Protein AF-A0A2E9C937-F1 (afdb_monomer_lite)

Foldseek 3Di:
DDDDDPPDPPPPQQQFQWDDDPDPDPVPDPPDDDPQCQPQPLLRRPSVQVSFQDWDWDAFPVGDIFIFGGGDSNDSPQQQDQRQLLLDGVLCQQQPQAFSCSSPPPDPADHGADQDPVRIGGTARSRHQQNRPLLHGQSRLSLVQLVVVQQDPVRRGGDRDARHSNDNPQSQDQQAQLFAPPVPPPDADSVRGCGPSNQLCPLPDPRDDCSVFFGQFFAPDLAADPDDDPQAAHLPPVRDSRNRRNVSYGPDSCPPPDDHRGGHGADSNHFARAAWEDPVPDIDGDPPDTGLPRGPNRCVVVVHDSNYNCRLLDPPVPPADPPVPPPDRDSDQDDDPVSVPD

pLDDT: mean 84.02, std 16.56, range [31.38, 97.94]

Sequence (342 aa):
MTVLVVLGLFFVSQLPAISNVGTTNPNLTEGARPPATDSDGDKIPDVHENLFSEWINFSSPDNRAVVMKGLDRDNASDAYIDIDIDGLNATEEYCWPYPAECVDPGFTRGLTGVINESGERWYLDPRVADTDGDGLPDGFEAHMCEKLGGFDLEEKRFVCEYFDPLNASDADLDPDDDGFDVNRDGFLTVNELLTSPEEYQFGSPTNWTNELDGLRCYAPNPESSILNEWPFITENANFTVFQNILEACARNGTENIIDEYIWLGTNPVEEDSDRFNYDGVKHRRLFPSSGDGITDGWEIHFGLDPLNRSNALIDLDNDGWDANRDGIISVDAARSEEALAV

Radius of gyration: 23.8 Å; chains: 1; bounding box: 66×55×69 Å

Structure (mmCIF, N/CA/C/O backbone):
data_AF-A0A2E9C937-F1
#
_entry.id   AF-A0A2E9C937-F1
#
loop_
_atom_site.group_PDB
_atom_site.id
_atom_site.type_symbol
_atom_site.label_atom_id
_atom_site.label_alt_id
_atom_site.label_comp_id
_atom_site.label_asym_id
_atom_site.label_entity_id
_atom_site.label_seq_id
_atom_site.pdbx_PDB_ins_code
_atom_site.Cartn_x
_atom_site.Cartn_y
_atom_site.Cartn_z
_atom_site.occupancy
_atom_site.B_iso_or_equiv
_atom_site.auth_seq_id
_atom_site.auth_comp_id
_atom_site.auth_asym_id
_atom_site.auth_atom_id
_atom_site.pdbx_PDB_model_num
ATOM 1 N N . MET A 1 1 ? -28.235 -34.100 -25.510 1.00 36.84 1 MET A N 1
ATOM 2 C CA . MET A 1 1 ? -28.103 -33.751 -24.082 1.00 36.84 1 MET A CA 1
ATOM 3 C C . MET A 1 1 ? -26.857 -32.904 -23.949 1.00 36.84 1 MET A C 1
ATOM 5 O O . MET A 1 1 ? -25.765 -33.442 -23.876 1.00 36.84 1 MET A O 1
ATOM 9 N N . THR A 1 2 ? -27.021 -31.594 -24.046 1.00 31.38 2 THR A N 1
ATOM 10 C CA . THR A 1 2 ? -25.965 -30.602 -23.836 1.00 31.38 2 THR A CA 1
ATOM 11 C C . THR A 1 2 ? -26.256 -29.970 -22.486 1.00 31.38 2 THR A C 1
ATOM 13 O O . THR A 1 2 ? -27.264 -29.283 -22.334 1.00 31.38 2 THR A O 1
ATOM 16 N N . VAL A 1 3 ? -25.445 -30.308 -21.488 1.00 34.00 3 VAL A N 1
ATOM 17 C CA . VAL A 1 3 ? -25.511 -29.697 -20.160 1.00 34.00 3 VAL A CA 1
ATOM 18 C C . VAL A 1 3 ? -24.697 -28.411 -20.243 1.00 34.00 3 VAL A C 1
ATOM 20 O O . VAL A 1 3 ? -23.483 -28.461 -20.403 1.00 34.00 3 VAL A O 1
ATOM 23 N N . LEU A 1 4 ? -25.389 -27.273 -20.213 1.00 33.47 4 LEU A N 1
ATOM 24 C CA . LEU A 1 4 ? -24.800 -25.966 -19.940 1.00 33.47 4 LEU A CA 1
ATOM 25 C C . LEU A 1 4 ? -24.446 -25.935 -18.452 1.00 33.47 4 LEU A C 1
ATOM 27 O O . LEU A 1 4 ? -25.339 -25.988 -17.608 1.00 33.47 4 LEU A O 1
ATOM 31 N N . VAL A 1 5 ? -23.154 -25.896 -18.142 1.00 36.69 5 VAL A N 1
ATOM 32 C CA . VAL A 1 5 ? -22.664 -25.571 -16.802 1.00 36.69 5 VAL A CA 1
ATOM 33 C C . VAL A 1 5 ? -22.584 -24.052 -16.740 1.00 36.69 5 VAL A C 1
ATOM 35 O O . VAL A 1 5 ? -21.698 -23.447 -17.332 1.00 36.69 5 VAL A O 1
ATOM 38 N N . VAL A 1 6 ? -23.563 -23.442 -16.078 1.00 39.78 6 VAL A N 1
ATOM 39 C CA . VAL A 1 6 ? -23.487 -22.048 -15.641 1.00 39.78 6 VAL A CA 1
ATOM 40 C C . VAL A 1 6 ? -22.691 -22.069 -14.339 1.00 39.78 6 VAL A C 1
ATOM 42 O O . VAL A 1 6 ? -23.239 -22.383 -13.286 1.00 39.78 6 VAL A O 1
ATOM 45 N N . LEU A 1 7 ? -21.385 -21.827 -14.426 1.00 38.69 7 LEU A N 1
ATOM 46 C CA . LEU A 1 7 ? -20.582 -21.432 -13.272 1.00 38.69 7 LEU A CA 1
ATOM 47 C C . LEU A 1 7 ? -20.786 -19.926 -13.120 1.00 38.69 7 LEU A C 1
ATOM 49 O O . LEU A 1 7 ? -20.233 -19.141 -13.882 1.00 38.69 7 LEU A O 1
ATOM 53 N N . GLY A 1 8 ? -21.677 -19.545 -12.207 1.00 35.12 8 GLY A N 1
ATOM 54 C CA . GLY A 1 8 ? -21.762 -18.166 -11.752 1.00 35.12 8 GLY A CA 1
ATOM 55 C C . GLY A 1 8 ? -20.515 -17.859 -10.936 1.00 35.12 8 GLY A C 1
ATOM 56 O O . GLY A 1 8 ? -20.273 -18.534 -9.936 1.00 35.12 8 GLY A O 1
ATOM 57 N N . LEU A 1 9 ? -19.735 -16.872 -11.377 1.00 38.25 9 LEU A N 1
ATOM 58 C CA . LEU A 1 9 ? -18.817 -16.168 -10.494 1.00 38.25 9 LEU A CA 1
ATOM 59 C C . LEU A 1 9 ? -19.666 -15.534 -9.389 1.00 38.25 9 LEU A C 1
ATOM 61 O O . LEU A 1 9 ? -20.483 -14.651 -9.649 1.00 38.25 9 LEU A O 1
ATOM 65 N N . PHE A 1 10 ? -19.519 -16.043 -8.171 1.00 32.00 10 PHE A N 1
ATOM 66 C CA . PHE A 1 10 ? -19.895 -15.303 -6.980 1.00 32.00 10 PHE A CA 1
ATOM 67 C C . PHE A 1 10 ? -18.786 -14.278 -6.752 1.00 32.00 10 PHE A C 1
ATOM 69 O O . PHE A 1 10 ? -17.781 -14.600 -6.131 1.00 32.00 10 PHE A O 1
ATOM 76 N N . PHE A 1 11 ? -18.963 -13.065 -7.273 1.00 37.09 11 PHE A N 1
ATOM 77 C CA . PHE A 1 11 ? -18.353 -11.903 -6.640 1.00 37.09 11 PHE A CA 1
ATOM 78 C C . PHE A 1 11 ? -19.089 -11.740 -5.315 1.00 37.09 11 PHE A C 1
ATOM 80 O O . PHE A 1 11 ? -20.270 -11.375 -5.288 1.00 37.09 11 PHE A O 1
ATOM 87 N N . VAL A 1 12 ? -18.442 -12.124 -4.219 1.00 36.56 12 VAL A N 1
ATOM 88 C CA . VAL A 1 12 ? -18.855 -11.624 -2.915 1.00 36.56 12 VAL A CA 1
ATOM 89 C C . VAL A 1 12 ? -18.444 -10.159 -2.945 1.00 36.56 12 VAL A C 1
ATOM 91 O O . VAL A 1 12 ? -17.301 -9.839 -2.678 1.00 36.56 12 VAL A O 1
ATOM 94 N N . SER A 1 13 ? -19.359 -9.287 -3.370 1.00 35.56 13 SER A N 1
ATOM 95 C CA . SER A 1 13 ? -19.275 -7.873 -3.015 1.00 35.56 13 SER A CA 1
ATOM 96 C C . SER A 1 13 ? -19.312 -7.849 -1.490 1.00 35.56 13 SER A C 1
ATOM 98 O O . SER A 1 13 ? -20.358 -8.114 -0.885 1.00 35.56 13 SER A O 1
ATOM 100 N N . GLN A 1 14 ? -18.138 -7.690 -0.885 1.00 43.19 14 GLN A N 1
ATOM 101 C CA . GLN A 1 14 ? -17.994 -7.490 0.544 1.00 43.19 14 GLN A CA 1
ATOM 102 C C . GLN A 1 14 ? -18.359 -6.029 0.769 1.00 43.19 14 GLN A C 1
ATOM 104 O O . GLN A 1 14 ? -17.603 -5.124 0.462 1.00 43.19 14 GLN A O 1
ATOM 109 N N . LEU A 1 15 ? -19.613 -5.782 1.148 1.00 44.72 15 LEU A N 1
ATOM 110 C CA . LEU A 1 15 ? -19.996 -4.442 1.571 1.00 44.72 15 LEU A CA 1
ATOM 111 C C . LEU A 1 15 ? -19.367 -4.211 2.951 1.00 44.72 15 LEU A C 1
ATOM 113 O O . LEU A 1 15 ? -19.562 -5.070 3.820 1.00 44.72 15 LEU A O 1
ATOM 117 N N . PRO A 1 16 ? -18.682 -3.078 3.177 1.00 48.22 16 PRO A N 1
ATOM 118 C CA . PRO A 1 16 ? -18.059 -2.775 4.459 1.00 48.22 16 PRO A CA 1
ATOM 119 C C . PRO A 1 16 ? -19.093 -2.781 5.590 1.00 48.22 16 PRO A C 1
ATOM 121 O O . PRO A 1 16 ? -20.288 -2.509 5.398 1.00 48.22 16 PRO A O 1
ATOM 124 N N . ALA A 1 17 ? -18.643 -3.134 6.793 1.00 51.06 17 ALA A N 1
ATOM 125 C CA . ALA A 1 17 ? -19.536 -3.398 7.910 1.00 51.06 17 ALA A CA 1
ATOM 126 C C . ALA A 1 17 ? -20.311 -2.139 8.350 1.00 51.06 17 ALA A C 1
ATOM 128 O O . ALA A 1 17 ? -19.764 -1.051 8.537 1.00 51.06 17 ALA A O 1
ATOM 129 N N . ILE A 1 18 ? -21.626 -2.292 8.536 1.00 50.84 18 ILE A N 1
ATOM 130 C CA . ILE A 1 18 ? -22.557 -1.177 8.754 1.00 50.84 18 ILE A CA 1
ATOM 131 C C . ILE A 1 18 ? -22.808 -0.964 10.250 1.00 50.84 18 ILE A C 1
ATOM 133 O O . ILE A 1 18 ? -23.334 -1.840 10.941 1.00 50.84 18 ILE A O 1
ATOM 137 N N . SER A 1 19 ? -22.556 0.251 10.743 1.00 47.34 19 SER A N 1
ATOM 138 C CA . SER A 1 19 ? -23.029 0.685 12.064 1.00 47.34 19 SER A CA 1
ATOM 139 C C . SER A 1 19 ? -24.414 1.343 11.977 1.00 47.34 19 SER A C 1
ATOM 141 O O . SER A 1 19 ? -24.591 2.396 11.360 1.00 47.34 19 SER A O 1
ATOM 143 N N . ASN A 1 20 ? -25.419 0.745 12.626 1.00 48.19 20 ASN A N 1
ATOM 144 C CA . ASN A 1 20 ? -26.780 1.289 12.664 1.00 48.19 20 ASN A CA 1
ATOM 145 C C . ASN A 1 20 ? -26.863 2.553 13.539 1.00 48.19 20 ASN A C 1
ATOM 147 O O . ASN A 1 20 ? -26.789 2.484 14.768 1.00 48.19 20 ASN A O 1
ATOM 151 N N . VAL A 1 21 ? -27.133 3.709 12.927 1.00 50.25 21 VAL A N 1
ATOM 152 C CA . VAL A 1 21 ? -27.510 4.939 13.644 1.00 50.25 21 VAL A CA 1
ATOM 153 C C . VAL A 1 21 ? -29.014 4.965 13.941 1.00 50.25 21 VAL A C 1
ATOM 155 O O . VAL A 1 21 ? -29.848 4.726 13.074 1.00 50.25 21 VAL A O 1
ATOM 158 N N . GLY A 1 22 ? -29.386 5.297 15.183 1.00 53.56 22 GLY A N 1
ATOM 159 C CA . GLY A 1 22 ? -30.776 5.223 15.662 1.00 53.56 22 GLY A CA 1
ATOM 160 C C . GLY A 1 22 ? -31.788 6.162 14.979 1.00 53.56 22 GLY A C 1
ATOM 161 O O . GLY A 1 22 ? -32.991 5.945 15.114 1.00 53.56 22 GLY A O 1
ATOM 162 N N . THR A 1 23 ? -31.348 7.212 14.272 1.00 54.50 23 THR A N 1
ATOM 163 C CA . THR A 1 23 ? -32.212 8.093 13.459 1.00 54.50 23 THR A CA 1
ATOM 164 C C . THR A 1 23 ? -31.377 9.025 12.572 1.00 54.50 23 THR A C 1
ATOM 166 O O . THR A 1 23 ? -30.409 9.621 13.034 1.00 54.50 23 THR A O 1
ATOM 169 N N . THR A 1 24 ? -31.793 9.217 11.317 1.00 55.59 24 THR A N 1
ATOM 170 C CA . THR A 1 24 ? -31.185 10.153 10.349 1.00 55.59 24 THR A CA 1
ATOM 171 C C . THR A 1 24 ? -31.789 11.564 10.398 1.00 55.59 24 THR A C 1
ATOM 173 O O . THR A 1 24 ? -31.313 12.475 9.725 1.00 55.59 24 THR A O 1
ATOM 176 N N . ASN A 1 25 ? -32.844 11.788 11.194 1.00 56.97 25 ASN A N 1
ATOM 177 C CA . ASN A 1 25 ? -33.486 13.099 11.321 1.00 56.97 25 ASN A CA 1
ATOM 178 C C . ASN A 1 25 ? -32.828 13.923 12.447 1.00 56.97 25 ASN A C 1
ATOM 180 O O . ASN A 1 25 ? -33.022 13.573 13.616 1.00 56.97 25 ASN A O 1
ATOM 184 N N . PRO A 1 26 ? -32.139 15.042 12.142 1.00 56.78 26 PRO A N 1
ATOM 185 C CA . PRO A 1 26 ? -31.364 15.816 13.119 1.00 56.78 26 PRO A CA 1
ATOM 186 C C . PRO A 1 26 ? -32.204 16.366 14.282 1.00 56.78 26 PRO A C 1
ATOM 188 O O . PRO A 1 26 ? -31.694 16.514 15.389 1.00 56.78 26 PRO A O 1
ATOM 191 N N . ASN A 1 27 ? -33.507 16.592 14.076 1.00 65.50 27 ASN A N 1
ATOM 192 C CA . ASN A 1 27 ? -34.423 17.075 15.119 1.00 65.50 27 ASN A CA 1
ATOM 193 C C . ASN A 1 27 ? -34.922 15.974 16.074 1.00 65.50 27 ASN A C 1
ATOM 195 O O . ASN A 1 27 ? -35.600 16.285 17.051 1.00 65.50 27 ASN A O 1
ATOM 199 N N . LEU A 1 28 ? -34.646 14.700 15.772 1.00 62.00 28 LEU A N 1
ATOM 200 C CA . LEU A 1 28 ? -35.000 13.541 16.602 1.00 62.00 28 LEU A CA 1
ATOM 201 C C . LEU A 1 28 ? -33.783 12.941 17.319 1.00 62.00 28 LEU A C 1
ATOM 203 O O . LEU A 1 28 ? -33.933 11.990 18.080 1.00 62.00 28 LEU A O 1
ATOM 207 N N . THR A 1 29 ? -32.585 13.475 17.074 1.00 50.97 29 THR A N 1
ATOM 208 C CA . THR A 1 29 ? -31.367 13.049 17.766 1.00 50.97 29 THR A CA 1
ATOM 209 C C . THR A 1 29 ? -31.309 13.732 19.136 1.00 50.97 29 THR A C 1
ATOM 211 O O . THR A 1 29 ? -31.464 14.948 19.230 1.00 50.97 29 THR A O 1
ATOM 214 N N . GLU A 1 30 ? -31.076 12.982 20.216 1.00 56.78 30 GLU A N 1
ATOM 215 C CA . GLU A 1 30 ? -30.865 13.580 21.548 1.00 56.78 30 GLU A CA 1
ATOM 216 C C . GLU A 1 30 ? -29.461 14.199 21.701 1.00 56.78 30 GLU A C 1
ATOM 218 O O . GLU A 1 30 ? -29.105 14.671 22.779 1.00 56.78 30 GLU A O 1
ATOM 223 N N . GLY A 1 31 ? -28.632 14.187 20.647 1.00 50.44 31 GLY A N 1
ATOM 224 C CA . GLY A 1 31 ? -27.235 14.633 20.701 1.00 50.44 31 GLY A CA 1
ATOM 225 C C . GLY A 1 31 ? -26.373 13.853 21.705 1.00 50.44 31 GLY A C 1
ATOM 226 O O . GLY A 1 31 ? -25.223 14.220 21.948 1.00 50.44 31 GLY A O 1
ATOM 227 N N . ALA A 1 32 ? -26.918 12.794 22.310 1.00 46.31 32 ALA A N 1
ATOM 228 C CA . ALA A 1 32 ? -26.188 11.913 23.193 1.00 46.31 32 ALA A CA 1
ATOM 229 C C . ALA A 1 32 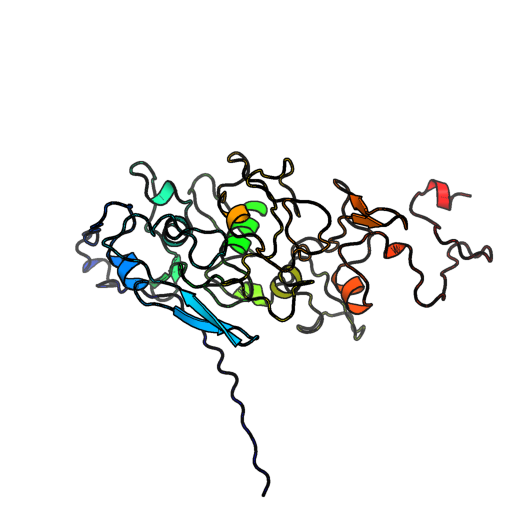? -25.181 11.140 22.347 1.00 46.31 32 ALA A C 1
ATOM 231 O O . ALA A 1 32 ? -25.550 10.478 21.373 1.00 46.31 32 ALA A O 1
ATOM 232 N N . ARG A 1 33 ? -23.903 11.225 22.730 1.00 48.47 33 ARG A N 1
ATOM 233 C CA . ARG A 1 33 ? -22.909 10.263 22.256 1.00 48.47 33 ARG A CA 1
ATOM 234 C C . ARG A 1 33 ? -23.482 8.870 22.561 1.00 48.47 33 ARG A C 1
ATOM 236 O O . ARG A 1 33 ? -24.015 8.704 23.667 1.00 48.47 33 ARG A O 1
ATOM 243 N N . PRO A 1 34 ? -23.398 7.892 21.642 1.00 49.44 34 PRO A N 1
ATOM 244 C CA . PRO A 1 34 ? -23.567 6.495 22.027 1.00 49.44 34 PRO A CA 1
ATOM 245 C C . PRO A 1 34 ? -22.748 6.265 23.303 1.00 49.44 34 PRO A C 1
ATOM 247 O O . PRO A 1 34 ? -21.690 6.896 23.432 1.00 49.44 34 PRO A O 1
ATOM 250 N N . PRO A 1 35 ? -23.203 5.452 24.272 1.00 51.00 35 PRO A N 1
ATOM 251 C CA . PRO A 1 35 ? -22.314 5.058 25.346 1.00 51.00 35 PRO A CA 1
ATOM 252 C C . PRO A 1 35 ? -21.130 4.374 24.664 1.00 51.00 35 PRO A C 1
ATOM 254 O O . PRO A 1 35 ? -21.253 3.248 24.196 1.00 51.00 35 PRO A O 1
ATOM 257 N N . ALA A 1 36 ? -20.013 5.091 24.544 1.00 61.03 36 ALA A N 1
ATOM 258 C CA . ALA A 1 36 ? -18.718 4.515 24.244 1.00 61.03 36 ALA A CA 1
ATOM 259 C C . ALA A 1 36 ? -18.298 3.835 25.543 1.00 61.03 36 ALA A C 1
ATOM 261 O O . ALA A 1 36 ? -17.527 4.365 26.340 1.00 61.03 36 ALA A O 1
ATOM 262 N N . THR A 1 37 ? -19.022 2.763 25.848 1.00 81.75 37 THR A N 1
ATOM 263 C CA . THR A 1 37 ? -18.535 1.746 26.749 1.00 81.75 37 THR A CA 1
ATOM 264 C C . THR A 1 37 ? -17.357 1.136 26.015 1.00 81.75 37 THR A C 1
ATOM 266 O O . THR A 1 37 ? -17.469 0.820 24.836 1.00 81.75 37 THR A O 1
ATOM 269 N N . ASP A 1 38 ? -16.239 1.169 26.704 1.00 87.75 38 ASP A N 1
ATOM 270 C CA . ASP A 1 38 ? -14.949 0.624 26.331 1.00 87.75 38 ASP A CA 1
ATOM 271 C C . ASP A 1 38 ? -14.604 -0.198 27.575 1.00 87.75 38 ASP A C 1
ATOM 273 O O . ASP A 1 38 ? -14.326 0.358 28.651 1.00 87.75 38 ASP A O 1
ATOM 277 N N . SER A 1 39 ? -14.949 -1.482 27.503 1.00 91.06 39 SER A N 1
ATOM 278 C CA . SER A 1 39 ? -15.038 -2.383 28.652 1.00 91.06 39 SER A CA 1
ATOM 279 C C . SER A 1 39 ? -13.660 -2.805 29.160 1.00 91.06 39 SER A C 1
ATOM 281 O O . SER A 1 39 ? -13.485 -2.964 30.376 1.00 91.06 39 SER A O 1
ATOM 283 N N . ASP A 1 40 ? -12.682 -2.927 28.269 1.00 91.25 40 ASP A N 1
ATOM 284 C CA . ASP A 1 40 ? -11.308 -3.326 28.562 1.00 91.25 40 ASP A CA 1
ATOM 285 C C . ASP A 1 40 ? -10.300 -2.159 28.575 1.00 91.25 40 ASP A C 1
ATOM 287 O O . ASP A 1 40 ? -9.225 -2.289 29.174 1.00 91.25 40 ASP A O 1
ATOM 291 N N . GLY A 1 41 ? -10.691 -0.982 28.081 1.00 91.25 41 GLY A N 1
ATOM 292 C CA . GLY A 1 41 ? -9.963 0.273 28.216 1.00 91.25 41 GLY A CA 1
ATOM 293 C C . GLY A 1 41 ? -8.904 0.511 27.142 1.00 91.25 41 GLY A C 1
ATOM 294 O O . GLY A 1 41 ? -7.960 1.265 27.416 1.00 91.25 41 GLY A O 1
ATOM 295 N N . ASP A 1 42 ? -9.011 -0.124 25.975 1.00 91.69 42 ASP A N 1
ATOM 296 C CA . ASP A 1 42 ? -8.067 0.037 24.859 1.00 91.69 42 ASP A CA 1
ATOM 297 C C . ASP A 1 42 ? -8.364 1.227 23.935 1.00 91.69 42 ASP A C 1
ATOM 299 O O . ASP A 1 42 ? -7.543 1.577 23.081 1.00 91.69 42 ASP A O 1
ATOM 303 N N . LYS A 1 43 ? -9.460 1.945 24.218 1.00 91.00 43 LYS A N 1
ATOM 304 C CA . LYS A 1 43 ? -9.963 3.129 23.508 1.00 91.00 43 LYS A CA 1
ATOM 305 C C . LYS A 1 43 ? -10.699 2.829 22.194 1.00 91.00 43 LYS A C 1
ATOM 307 O O . LYS A 1 43 ? -11.170 3.791 21.562 1.00 91.00 43 LYS A O 1
ATOM 312 N N . ILE A 1 44 ? -10.863 1.567 21.809 1.00 91.94 44 ILE A N 1
ATOM 313 C CA . ILE A 1 44 ? -11.835 1.146 20.804 1.00 91.94 44 ILE A CA 1
ATOM 314 C C . ILE A 1 44 ? -13.187 0.966 21.522 1.00 91.94 44 ILE A C 1
ATOM 316 O O . ILE A 1 44 ? -13.277 0.369 22.587 1.00 91.94 44 ILE A O 1
ATOM 320 N N . PRO A 1 45 ? -14.288 1.561 21.034 1.00 91.62 45 PRO A N 1
ATOM 321 C CA . PRO A 1 45 ? -15.583 1.363 21.674 1.00 91.62 45 PRO A CA 1
ATOM 322 C C . PRO A 1 45 ? -16.108 -0.061 21.467 1.00 91.62 45 PRO A C 1
ATOM 324 O O . PRO A 1 45 ? -16.152 -0.513 20.321 1.00 91.62 45 PRO A O 1
ATOM 327 N N . ASP A 1 46 ? -16.736 -0.644 22.497 1.00 90.31 46 ASP A N 1
ATOM 328 C CA . ASP A 1 46 ? -17.424 -1.944 22.435 1.00 90.31 46 ASP A CA 1
ATOM 329 C C . ASP A 1 46 ? -18.295 -2.072 21.174 1.00 90.31 46 ASP A C 1
ATOM 331 O O . ASP A 1 46 ? -18.437 -3.136 20.583 1.00 90.31 46 ASP A O 1
ATOM 335 N N . VAL A 1 47 ? -18.977 -0.993 20.770 1.00 90.25 47 VAL A N 1
ATOM 336 C CA . VAL A 1 47 ? -19.877 -1.006 19.604 1.00 90.25 47 VAL A CA 1
ATOM 337 C C . VAL A 1 47 ? -19.162 -1.342 18.294 1.00 90.25 47 VAL A C 1
ATOM 339 O O . VAL A 1 47 ? -19.780 -1.985 17.450 1.00 90.25 47 VAL A O 1
ATOM 342 N N . HIS A 1 48 ? -17.908 -0.919 18.134 1.00 91.81 48 HIS A N 1
ATOM 343 C CA . HIS A 1 48 ? -17.081 -1.234 16.974 1.00 91.81 48 HIS A CA 1
ATOM 344 C C . HIS A 1 48 ? -16.535 -2.659 17.084 1.00 91.81 48 HIS A C 1
ATOM 346 O O . HIS A 1 48 ? -16.690 -3.441 16.156 1.00 91.81 48 HIS A O 1
ATOM 352 N N . GLU A 1 49 ? -16.046 -3.066 18.250 1.00 94.00 49 GLU A N 1
ATOM 353 C CA . GLU A 1 49 ? -15.557 -4.436 18.446 1.00 94.00 49 GLU A CA 1
ATOM 354 C C . GLU A 1 49 ? -16.652 -5.481 18.217 1.00 94.00 49 GLU A C 1
ATOM 356 O O . GLU A 1 49 ? -16.438 -6.515 17.597 1.00 94.00 49 GLU A O 1
ATOM 361 N N . ASN A 1 50 ? -17.887 -5.184 18.628 1.00 92.75 50 ASN A N 1
ATOM 362 C CA . ASN A 1 50 ? -19.025 -6.055 18.341 1.00 92.75 50 ASN A CA 1
ATOM 363 C C . ASN A 1 50 ? -19.335 -6.183 16.856 1.00 92.75 50 ASN A C 1
ATOM 365 O O . ASN A 1 50 ? -19.823 -7.239 16.447 1.00 92.75 50 ASN A O 1
ATOM 369 N N . LEU A 1 51 ? -19.098 -5.123 16.079 1.00 92.31 51 LEU A N 1
ATOM 370 C CA . LEU A 1 51 ? -19.294 -5.133 14.633 1.00 92.31 51 LEU A CA 1
ATOM 371 C C . LEU A 1 51 ? -18.358 -6.160 13.981 1.00 92.31 51 LEU A C 1
ATOM 373 O O . LEU A 1 51 ? -18.803 -6.916 13.122 1.00 92.31 51 LEU A O 1
ATOM 377 N N . PHE A 1 52 ? -17.124 -6.258 14.482 1.00 95.31 52 PHE A N 1
ATOM 378 C CA . PHE A 1 52 ? -16.068 -7.131 13.964 1.00 95.31 52 PHE A CA 1
ATOM 379 C C . PHE A 1 52 ? -15.752 -8.334 14.872 1.00 95.31 52 PHE A C 1
ATOM 381 O O . PHE A 1 52 ? -14.686 -8.934 14.786 1.00 95.31 52 PHE A O 1
ATOM 388 N N . SER A 1 53 ? -16.694 -8.738 15.731 1.00 94.38 53 SER A N 1
ATOM 389 C CA . SER A 1 53 ? -16.482 -9.819 16.714 1.00 94.38 53 SER A CA 1
ATOM 390 C C . SER A 1 53 ? -16.542 -11.234 16.129 1.00 94.38 53 SER A C 1
ATOM 392 O O . SER A 1 53 ? -16.090 -12.209 16.742 1.00 94.38 53 SER A O 1
ATOM 394 N N . GLU A 1 54 ? -17.128 -11.385 14.941 1.00 93.88 54 GLU A N 1
ATOM 395 C CA . GLU A 1 54 ? -17.241 -12.684 14.283 1.00 93.88 54 GLU A CA 1
ATOM 396 C C . GLU A 1 54 ? -15.894 -13.141 13.710 1.00 93.88 54 GLU A C 1
ATOM 398 O O . GLU A 1 54 ? -15.042 -12.342 13.337 1.00 93.88 54 GLU A O 1
ATOM 403 N N . TRP A 1 55 ? -15.696 -14.454 13.632 1.00 94.75 55 TRP A N 1
ATOM 404 C CA . TRP A 1 55 ? -14.483 -15.023 13.047 1.00 94.75 55 TRP A CA 1
ATOM 405 C C . TRP A 1 55 ? -14.647 -15.156 11.538 1.00 94.75 55 TRP A C 1
ATOM 407 O O . TRP A 1 55 ? -15.652 -15.709 11.079 1.00 94.75 55 TRP A O 1
ATOM 417 N N . ILE A 1 56 ? -13.627 -14.759 10.784 1.00 93.62 56 ILE A N 1
ATOM 418 C CA . ILE A 1 56 ? -13.573 -14.992 9.342 1.00 93.62 56 ILE A CA 1
ATOM 419 C C . ILE A 1 56 ? -12.857 -16.314 9.086 1.00 93.62 56 ILE A C 1
ATOM 421 O O . ILE A 1 56 ? -11.804 -16.603 9.651 1.00 93.62 56 ILE A O 1
ATOM 425 N N . ASN A 1 57 ? -13.475 -17.160 8.262 1.00 94.81 57 ASN A N 1
ATOM 426 C CA . ASN A 1 57 ? -12.937 -18.466 7.908 1.00 94.81 57 ASN A CA 1
ATOM 427 C C . ASN A 1 57 ? -13.124 -18.703 6.410 1.00 94.81 57 ASN A C 1
ATOM 429 O O . ASN A 1 57 ? -14.261 -18.825 5.947 1.00 94.81 57 ASN A O 1
ATOM 433 N N . PHE A 1 58 ? -12.029 -18.840 5.667 1.00 92.75 58 PHE A N 1
ATOM 434 C CA . PHE A 1 58 ? -12.066 -19.183 4.246 1.00 92.75 58 PHE A CA 1
ATOM 435 C C . PHE A 1 58 ? -10.883 -20.074 3.852 1.00 92.75 58 PHE A C 1
ATOM 437 O O . PHE A 1 58 ? -10.064 -20.478 4.679 1.00 92.75 58 PHE A O 1
ATOM 444 N N . SER A 1 59 ? -10.853 -20.496 2.590 1.00 94.62 59 SER A N 1
ATOM 445 C CA . SER A 1 59 ? -9.738 -21.259 2.028 1.00 94.62 59 SER A CA 1
ATOM 446 C C . SER A 1 59 ? -9.070 -20.432 0.944 1.00 94.62 59 SER A C 1
ATOM 448 O O . SER A 1 59 ? -9.762 -19.953 0.048 1.00 94.62 59 SER A O 1
ATOM 450 N N . SER A 1 60 ? -7.750 -20.289 1.030 1.00 92.12 60 SER A N 1
ATOM 451 C CA . SER A 1 60 ? -6.934 -19.623 0.014 1.00 92.12 60 SER A CA 1
ATOM 452 C C . SER A 1 60 ? -7.030 -20.341 -1.345 1.00 92.12 60 SER A C 1
ATOM 454 O O . SER A 1 60 ? -7.452 -21.508 -1.401 1.00 92.12 60 SER A O 1
ATOM 456 N N . PRO A 1 61 ? -6.581 -19.714 -2.451 1.00 90.00 61 PRO A N 1
ATOM 457 C CA . PRO A 1 61 ? -6.557 -20.343 -3.775 1.00 90.00 61 PRO A CA 1
ATOM 458 C C . PRO A 1 61 ? -5.790 -21.677 -3.825 1.00 90.00 61 PRO A C 1
ATOM 460 O O . PRO A 1 61 ? -6.141 -22.574 -4.594 1.00 90.00 61 PRO A O 1
ATOM 463 N N . ASP A 1 62 ? -4.778 -21.846 -2.969 1.00 91.75 62 ASP A N 1
ATOM 464 C CA . ASP A 1 62 ? -3.996 -23.079 -2.817 1.00 91.75 62 ASP A CA 1
ATOM 465 C C . ASP A 1 62 ? -4.523 -24.028 -1.720 1.00 91.75 62 ASP A C 1
ATOM 467 O O . ASP A 1 62 ? -3.874 -25.019 -1.378 1.00 91.75 62 ASP A O 1
ATOM 471 N N . ASN A 1 63 ? -5.737 -23.779 -1.215 1.00 93.50 63 ASN A N 1
ATOM 472 C CA . ASN A 1 63 ? -6.463 -24.618 -0.261 1.00 93.50 63 ASN A CA 1
ATOM 473 C C . ASN A 1 63 ? -5.812 -24.686 1.142 1.00 93.50 63 ASN A C 1
ATOM 475 O O . ASN A 1 63 ? -5.977 -25.680 1.865 1.00 93.50 63 ASN A O 1
ATOM 479 N N . ARG A 1 64 ? -5.091 -23.633 1.548 1.00 93.44 64 ARG A N 1
ATOM 480 C CA . ARG A 1 64 ? -4.713 -23.373 2.947 1.00 93.44 64 ARG A CA 1
ATOM 481 C C . ARG A 1 64 ? -5.916 -22.778 3.679 1.00 93.44 64 ARG A C 1
ATOM 483 O O . ARG A 1 64 ? -6.707 -22.039 3.103 1.00 93.44 64 ARG A O 1
ATOM 490 N N . ALA A 1 65 ? -6.090 -23.143 4.944 1.00 94.44 65 ALA A N 1
ATOM 491 C CA . ALA A 1 65 ? -7.170 -22.592 5.756 1.00 94.44 65 ALA A CA 1
ATOM 492 C C . ALA A 1 65 ? -6.737 -21.242 6.336 1.00 94.44 65 ALA A C 1
ATOM 494 O O . ALA A 1 65 ? -5.706 -21.183 7.006 1.00 94.44 65 ALA A O 1
ATOM 495 N N . VAL A 1 66 ? -7.547 -20.210 6.111 1.00 93.75 66 VAL A N 1
ATOM 496 C CA . VAL A 1 66 ? -7.409 -18.889 6.732 1.00 93.75 66 VAL A CA 1
ATOM 497 C C . VAL A 1 66 ? -8.447 -18.777 7.838 1.00 93.75 66 VAL A C 1
ATOM 499 O O . VAL A 1 66 ? -9.620 -19.100 7.626 1.00 93.75 66 VAL A O 1
ATOM 502 N N . VAL A 1 67 ? -8.001 -18.383 9.029 1.00 94.38 67 VAL A N 1
ATOM 503 C CA . VAL A 1 67 ? -8.846 -18.219 10.214 1.00 94.38 67 VAL A CA 1
ATOM 504 C C . VAL A 1 67 ? -8.428 -16.938 10.921 1.00 94.38 67 VAL A C 1
ATOM 506 O O . VAL A 1 67 ? -7.388 -16.928 11.578 1.00 94.38 67 VAL A O 1
ATOM 509 N N . MET A 1 68 ? -9.261 -15.906 10.817 1.00 93.88 68 MET A N 1
ATOM 510 C CA . MET A 1 68 ? -9.058 -14.623 11.487 1.00 93.88 68 MET A CA 1
ATOM 511 C C . MET A 1 68 ? -9.995 -14.498 12.675 1.00 93.88 68 MET A C 1
ATOM 513 O O . MET A 1 68 ? -11.210 -14.710 12.573 1.00 93.88 68 MET A O 1
ATOM 517 N N . LYS A 1 69 ? -9.406 -14.210 13.835 1.00 94.25 69 LYS A N 1
ATOM 518 C CA . LYS A 1 69 ? -10.159 -13.977 15.063 1.00 94.25 69 LYS A CA 1
ATOM 519 C C . LYS A 1 69 ? -10.792 -12.589 14.963 1.00 94.25 69 LYS A C 1
ATOM 521 O O . LYS A 1 69 ? -10.104 -11.645 14.614 1.00 94.25 69 LYS A O 1
ATOM 526 N N . GLY A 1 70 ? -12.072 -12.473 15.303 1.00 94.69 70 GLY A N 1
ATOM 527 C CA . GLY A 1 70 ? -12.691 -11.162 15.477 1.00 94.69 70 GLY A CA 1
ATOM 528 C C . GLY A 1 70 ? -12.234 -10.443 16.748 1.00 94.69 70 GLY A C 1
ATOM 529 O O . GLY A 1 70 ? -11.677 -11.077 17.657 1.00 94.69 70 GLY A O 1
ATOM 530 N N . LEU A 1 71 ? -12.523 -9.142 16.801 1.00 95.69 71 LEU A N 1
ATOM 531 C CA . LEU A 1 71 ? -12.268 -8.282 17.959 1.00 95.69 71 LEU A CA 1
ATOM 532 C C . LEU A 1 71 ? -13.070 -8.729 19.188 1.00 95.69 71 LEU A C 1
ATOM 534 O O . LEU A 1 71 ? -14.153 -9.318 19.080 1.00 95.69 71 LEU A O 1
ATOM 538 N N . ASP A 1 72 ? -12.527 -8.471 20.372 1.00 94.62 72 ASP A N 1
ATOM 539 C CA . ASP A 1 72 ? -13.056 -8.961 21.636 1.00 94.62 72 ASP A CA 1
ATOM 540 C C . ASP A 1 72 ? -13.036 -7.867 22.704 1.00 94.62 72 ASP A C 1
ATOM 542 O O . ASP A 1 72 ? -12.028 -7.676 23.366 1.00 94.62 72 ASP A O 1
ATOM 546 N N . ARG A 1 73 ? -14.213 -7.284 22.962 1.00 93.88 73 ARG A N 1
ATOM 547 C CA . ARG A 1 73 ? -14.470 -6.186 23.923 1.00 93.88 73 ARG A CA 1
ATOM 548 C C . ARG A 1 73 ? -13.938 -6.318 25.346 1.00 93.88 73 ARG A C 1
ATOM 550 O O . ARG A 1 73 ? -14.089 -5.410 26.160 1.00 93.88 73 ARG A O 1
ATOM 557 N N . ASP A 1 74 ? -13.516 -7.517 25.720 1.00 94.25 74 ASP A N 1
ATOM 558 C CA . ASP A 1 74 ? -12.993 -7.827 27.044 1.00 94.25 74 ASP A CA 1
ATOM 559 C C . ASP A 1 74 ? -11.457 -8.033 27.005 1.00 94.25 74 ASP A C 1
ATOM 561 O O . ASP A 1 74 ? -10.861 -8.464 28.003 1.00 94.25 74 ASP A O 1
ATOM 565 N N . ASN A 1 75 ? -10.806 -7.765 25.869 1.00 95.19 75 ASN A N 1
ATOM 566 C CA . ASN A 1 75 ? -9.408 -8.041 25.568 1.00 95.19 75 ASN A CA 1
ATOM 567 C C . ASN A 1 75 ? -8.687 -6.852 24.900 1.00 95.19 75 ASN A C 1
ATOM 569 O O . ASN A 1 75 ? -8.299 -6.919 23.743 1.00 95.19 75 ASN A O 1
ATOM 573 N N . ALA A 1 76 ? -8.241 -5.911 25.729 1.00 94.38 76 ALA A N 1
ATOM 574 C CA . ALA A 1 76 ? -7.542 -4.690 25.313 1.00 94.38 76 ALA A CA 1
ATOM 575 C C . ALA A 1 76 ? -6.256 -4.848 24.464 1.00 94.38 76 ALA A C 1
ATOM 577 O O . ALA A 1 76 ? -5.586 -3.867 24.142 1.00 94.38 76 ALA A O 1
ATOM 578 N N . SER A 1 77 ? -5.788 -6.078 24.232 1.00 95.31 77 SER A N 1
ATOM 579 C CA . SER A 1 77 ? -4.586 -6.331 23.437 1.00 95.31 77 SER A CA 1
ATOM 580 C C . SER A 1 77 ? -4.857 -6.463 21.945 1.00 95.31 77 SER A C 1
ATOM 582 O O . SER A 1 77 ? -3.910 -6.291 21.185 1.00 95.31 77 SER A O 1
ATOM 584 N N . ASP A 1 78 ? -6.085 -6.776 21.524 1.00 94.50 78 ASP A N 1
ATOM 585 C CA . ASP A 1 78 ? -6.390 -6.936 20.099 1.00 94.50 78 ASP A CA 1
ATOM 586 C C . ASP A 1 78 ? -6.479 -5.606 19.343 1.00 94.50 78 ASP A C 1
ATOM 588 O O . ASP A 1 78 ? -6.137 -5.593 18.167 1.00 94.50 78 ASP A O 1
ATOM 592 N N . ALA A 1 79 ? -6.736 -4.483 20.020 1.00 95.12 79 ALA A N 1
ATOM 593 C CA . ALA A 1 79 ? -6.609 -3.142 19.443 1.00 95.12 79 ALA A CA 1
ATOM 594 C C . ALA A 1 79 ? -5.246 -2.826 18.793 1.00 95.12 79 ALA A C 1
ATOM 596 O O . ALA A 1 79 ? -5.164 -1.935 17.949 1.00 95.12 79 ALA A O 1
ATOM 597 N N . TYR A 1 80 ? -4.169 -3.505 19.203 1.00 94.44 80 TYR A N 1
ATOM 598 C CA . TYR A 1 80 ? -2.805 -3.268 18.704 1.00 94.44 80 TYR A CA 1
ATOM 599 C C . TYR A 1 80 ? -2.285 -4.396 17.812 1.00 94.44 80 TYR A C 1
ATOM 601 O O . TYR A 1 80 ? -1.091 -4.434 17.517 1.00 94.44 80 TYR A O 1
ATOM 609 N N . ILE A 1 81 ? -3.141 -5.350 17.450 1.00 94.56 81 ILE A N 1
ATOM 610 C CA . ILE A 1 81 ? -2.764 -6.476 16.604 1.00 94.56 81 ILE A CA 1
ATOM 611 C C . ILE A 1 81 ? -3.259 -6.186 15.192 1.00 94.56 81 ILE A C 1
ATOM 613 O O . ILE A 1 81 ? -4.432 -5.889 14.996 1.00 94.56 81 ILE A O 1
ATOM 617 N N . ASP A 1 82 ? -2.344 -6.307 14.241 1.00 95.62 82 ASP A N 1
ATOM 618 C CA . ASP A 1 82 ? -2.628 -6.463 12.818 1.00 95.62 82 ASP A CA 1
ATOM 619 C C . ASP A 1 82 ? -2.953 -7.953 12.576 1.00 95.62 82 ASP A C 1
ATOM 621 O O . ASP A 1 82 ? -2.081 -8.831 12.679 1.00 95.62 82 ASP A O 1
ATOM 625 N N . ILE A 1 83 ? -4.245 -8.266 12.447 1.00 94.81 83 ILE A N 1
ATOM 626 C CA . ILE A 1 83 ? -4.746 -9.650 12.421 1.00 94.81 83 ILE A CA 1
ATOM 627 C C . ILE A 1 83 ? -4.681 -10.221 11.001 1.00 94.81 83 ILE A C 1
ATOM 629 O O . ILE A 1 83 ? -4.350 -11.399 10.836 1.00 94.81 83 ILE A O 1
ATOM 633 N N . ASP A 1 84 ? -4.997 -9.404 10.008 1.00 95.31 84 ASP A N 1
ATOM 634 C CA . ASP A 1 84 ? -5.066 -9.684 8.575 1.00 95.31 84 ASP A CA 1
ATOM 635 C C . ASP A 1 84 ? -3.777 -9.395 7.802 1.00 95.31 84 ASP A C 1
ATOM 637 O O . ASP A 1 84 ? -3.637 -9.866 6.674 1.00 95.31 84 ASP A O 1
ATOM 641 N N . ILE A 1 85 ? -2.767 -8.842 8.471 1.00 95.56 85 ILE A N 1
ATOM 642 C CA . ILE A 1 85 ? -1.381 -8.730 8.004 1.00 95.56 85 ILE A CA 1
ATOM 643 C C . ILE A 1 85 ? -1.288 -7.791 6.798 1.00 95.56 85 ILE A C 1
ATOM 645 O O . ILE A 1 85 ? -0.592 -8.069 5.813 1.00 95.56 85 ILE A O 1
ATOM 649 N N . ASP A 1 86 ? -2.009 -6.684 6.877 1.00 96.25 86 ASP A N 1
ATOM 650 C CA . ASP A 1 86 ? -2.092 -5.672 5.832 1.00 96.25 86 ASP A CA 1
ATOM 651 C C . ASP A 1 86 ? -1.292 -4.404 6.185 1.00 96.25 86 ASP A C 1
ATOM 653 O O . ASP A 1 86 ? -1.151 -3.509 5.357 1.00 96.25 86 ASP A O 1
ATOM 657 N N . GLY A 1 87 ? -0.701 -4.346 7.384 1.00 95.25 87 GLY A N 1
ATOM 658 C CA . GLY A 1 87 ? 0.122 -3.234 7.843 1.00 95.25 87 GLY A CA 1
ATOM 659 C C . GLY A 1 87 ? -0.625 -2.176 8.646 1.00 95.25 87 GLY A C 1
ATOM 660 O O . GLY A 1 87 ? 0.009 -1.188 9.035 1.00 95.25 87 GLY A O 1
ATOM 661 N N . LEU A 1 88 ? -1.908 -2.390 8.940 1.00 96.62 88 LEU A N 1
ATOM 662 C CA . LEU A 1 88 ? -2.693 -1.606 9.882 1.00 96.62 88 LEU A CA 1
ATOM 663 C C . LEU A 1 88 ? -3.075 -2.470 11.088 1.00 96.62 88 LEU A C 1
ATOM 665 O O . LEU A 1 88 ? -3.409 -3.641 10.986 1.00 96.62 88 LEU A O 1
ATOM 669 N N . ASN A 1 89 ? -3.003 -1.898 12.288 1.00 96.00 89 ASN A N 1
ATOM 670 C CA . ASN A 1 89 ? -3.620 -2.531 13.452 1.00 96.00 89 ASN A CA 1
ATOM 671 C C . ASN A 1 89 ? -5.090 -2.112 13.591 1.00 96.00 89 ASN A C 1
ATOM 673 O O . ASN A 1 89 ? -5.507 -1.058 13.107 1.00 96.00 89 ASN A O 1
ATOM 677 N N . ALA A 1 90 ? -5.843 -2.857 14.400 1.00 96.06 90 ALA A N 1
ATOM 678 C CA . ALA A 1 90 ? -7.261 -2.582 14.626 1.00 96.06 90 ALA A CA 1
ATOM 679 C C . ALA A 1 90 ? -7.577 -1.143 15.103 1.00 96.06 90 ALA A C 1
ATOM 681 O O . ALA A 1 90 ? -8.662 -0.617 14.840 1.00 96.06 90 ALA A O 1
ATOM 682 N N . THR A 1 91 ? -6.655 -0.463 15.802 1.00 95.25 91 THR A N 1
ATOM 683 C CA . THR A 1 91 ? -6.835 0.954 16.170 1.00 95.25 91 THR A CA 1
ATOM 684 C C . THR A 1 91 ? -6.714 1.872 14.956 1.00 95.25 91 THR A C 1
ATOM 686 O O . THR A 1 91 ? -7.496 2.816 14.842 1.00 95.25 91 THR A O 1
ATOM 689 N N . GLU A 1 92 ? -5.744 1.635 14.074 1.00 95.88 92 GLU A N 1
ATOM 690 C CA . GLU A 1 92 ? -5.543 2.391 12.831 1.00 95.88 92 GLU A CA 1
ATOM 691 C C . GLU A 1 92 ? -6.762 2.261 11.916 1.00 95.88 92 GLU A C 1
ATOM 693 O O . GLU A 1 92 ? -7.307 3.272 11.467 1.00 95.88 92 GLU A O 1
ATOM 698 N N . GLU A 1 93 ? -7.279 1.048 11.772 1.00 96.44 93 GLU A N 1
ATOM 699 C CA . GLU A 1 93 ? -8.475 0.744 10.988 1.00 96.44 93 GLU A CA 1
ATOM 700 C C . GLU A 1 93 ? -9.749 1.364 11.562 1.00 96.44 93 GLU A C 1
ATOM 702 O O . GLU A 1 93 ? -10.530 2.016 10.859 1.00 96.44 93 GLU A O 1
ATOM 707 N N . TYR A 1 94 ? -9.934 1.274 12.883 1.00 95.00 94 TYR A N 1
ATOM 708 C CA . TYR A 1 94 ? -11.005 1.996 13.563 1.00 95.00 94 TYR A CA 1
ATOM 709 C C . TYR A 1 94 ? -10.877 3.516 13.386 1.00 95.00 94 TYR A C 1
ATOM 711 O O . TYR A 1 94 ? -11.890 4.229 13.320 1.00 95.00 94 TYR A O 1
ATOM 719 N N . CYS A 1 95 ? -9.646 4.031 13.369 1.00 94.50 95 CYS A N 1
ATOM 720 C CA . CYS A 1 95 ? -9.357 5.453 13.263 1.00 94.50 95 CYS A CA 1
ATOM 721 C C . CYS A 1 95 ? -9.542 6.009 11.855 1.00 94.50 95 CYS A C 1
ATOM 723 O O . CYS A 1 95 ? -9.806 7.214 11.751 1.00 94.50 95 CYS A O 1
ATOM 725 N N . TRP A 1 96 ? -9.478 5.179 10.811 1.00 95.12 96 TRP A N 1
ATOM 726 C CA . TRP A 1 96 ? -9.595 5.610 9.421 1.00 95.12 96 TRP A CA 1
ATOM 727 C C . TRP A 1 96 ? -10.805 6.542 9.206 1.00 95.12 96 TRP A C 1
ATOM 729 O O . TRP A 1 96 ? -11.895 6.289 9.742 1.00 95.12 96 TRP A O 1
ATOM 739 N N . PRO A 1 97 ? -10.664 7.682 8.498 1.00 93.88 97 PRO A N 1
ATOM 740 C CA . PRO A 1 97 ? -9.491 8.183 7.764 1.00 93.88 97 PRO A CA 1
ATOM 741 C C . PRO A 1 97 ? -8.588 9.124 8.588 1.00 93.88 97 PRO A C 1
ATOM 743 O O . PRO A 1 97 ? -7.985 10.058 8.060 1.00 93.88 97 PRO A O 1
ATOM 746 N N . TYR A 1 98 ? -8.550 8.978 9.911 1.00 94.00 98 TYR A N 1
ATOM 747 C CA . TYR A 1 98 ? -7.637 9.727 10.775 1.00 94.00 98 TYR A CA 1
ATOM 748 C C . TYR A 1 98 ? -6.453 8.841 11.184 1.00 94.00 98 TYR A C 1
ATOM 750 O O . TYR A 1 98 ? -6.618 7.628 11.277 1.00 94.00 98 TYR A O 1
ATOM 758 N N . PRO A 1 99 ? -5.295 9.432 11.518 1.00 92.50 99 PRO A N 1
ATOM 759 C CA . PRO A 1 99 ? -4.197 8.714 12.160 1.00 92.50 99 PRO A CA 1
ATOM 760 C C . PRO A 1 99 ? -4.616 8.024 13.469 1.00 92.50 99 PRO A C 1
ATOM 762 O O . PRO A 1 99 ? -5.601 8.431 14.098 1.00 92.50 99 PRO A O 1
ATOM 765 N N . ALA A 1 100 ? -3.831 7.047 13.933 1.00 91.38 100 ALA A N 1
ATOM 766 C CA . ALA A 1 100 ? -4.083 6.292 15.168 1.00 91.38 100 ALA A CA 1
ATOM 767 C C . ALA A 1 100 ? -4.276 7.183 16.412 1.00 91.38 100 ALA A C 1
ATOM 769 O O . ALA A 1 100 ? -4.987 6.819 17.349 1.00 91.38 100 ALA A O 1
ATOM 770 N N . GLU A 1 101 ? -3.724 8.402 16.428 1.00 90.75 101 GLU A N 1
ATOM 771 C CA . GLU A 1 101 ? -3.949 9.387 17.492 1.00 90.75 101 GLU A CA 1
ATOM 772 C C . GLU A 1 101 ? -5.411 9.848 17.598 1.00 90.75 101 GLU A C 1
ATOM 774 O O . GLU A 1 101 ? -5.757 10.597 18.518 1.00 90.75 101 GLU A O 1
ATOM 779 N N . CYS A 1 102 ? -6.304 9.390 16.715 1.00 88.69 102 CYS A N 1
ATOM 780 C CA . CYS A 1 102 ? -7.730 9.663 16.798 1.00 88.69 102 CYS A CA 1
ATOM 781 C C . CYS A 1 102 ? -8.308 9.311 18.180 1.00 88.69 102 CYS A C 1
ATOM 783 O O . CYS A 1 102 ? -9.219 9.989 18.662 1.00 88.69 102 CYS A O 1
ATOM 785 N N . VAL A 1 103 ? -7.777 8.287 18.853 1.00 88.94 103 VAL A N 1
ATOM 786 C CA . VAL A 1 103 ? -8.233 7.861 20.182 1.00 88.94 103 VAL A CA 1
ATOM 787 C C . VAL A 1 103 ? -7.724 8.744 21.331 1.00 88.94 103 VAL A C 1
ATOM 789 O O . VAL A 1 103 ? -8.160 8.579 22.474 1.00 88.94 103 VAL A O 1
ATOM 792 N N . ASP A 1 104 ? -6.846 9.716 21.069 1.00 88.81 104 ASP A N 1
ATOM 793 C CA . ASP A 1 104 ? -6.277 10.555 22.118 1.00 88.81 104 ASP A CA 1
ATOM 794 C C . ASP A 1 104 ? -7.217 11.686 22.578 1.00 88.81 104 ASP A C 1
ATOM 796 O O . ASP A 1 104 ? -7.859 12.360 21.766 1.00 88.81 104 ASP A O 1
ATOM 800 N N . PRO A 1 105 ? -7.270 12.000 23.893 1.00 81.25 105 PRO A N 1
ATOM 801 C CA . PRO A 1 105 ? -8.215 12.984 24.439 1.00 81.25 105 PRO A CA 1
ATOM 802 C C . PRO A 1 105 ? -8.086 14.408 23.878 1.00 81.25 105 PRO A C 1
ATOM 804 O O . PRO A 1 105 ? -9.008 15.212 24.023 1.00 81.25 105 PRO A O 1
ATOM 807 N N . GLY A 1 106 ? -6.920 14.749 23.323 1.00 77.56 106 GLY A N 1
ATOM 808 C CA . GLY A 1 106 ? -6.610 16.069 22.774 1.00 77.56 106 GLY A CA 1
ATOM 809 C C . GLY A 1 106 ? -6.839 16.196 21.269 1.00 77.56 106 GLY A C 1
ATOM 810 O O . GLY A 1 106 ? -6.688 17.299 20.744 1.00 77.56 106 GLY A O 1
ATOM 811 N N . PHE A 1 107 ? -7.189 15.107 20.583 1.00 81.81 107 PHE A N 1
ATOM 812 C CA . PHE A 1 107 ? -7.342 15.098 19.137 1.00 81.81 107 PHE A CA 1
ATOM 813 C C . PHE A 1 107 ? -8.699 15.700 18.747 1.00 81.81 107 PHE A C 1
ATOM 815 O O . PHE A 1 107 ? -9.771 15.171 19.059 1.00 81.81 107 PHE A O 1
ATOM 822 N N . THR A 1 108 ? -8.677 16.870 18.105 1.00 72.12 108 THR A N 1
ATOM 823 C CA . THR A 1 108 ? -9.891 17.541 17.627 1.00 72.12 108 THR A CA 1
ATOM 824 C C . THR A 1 108 ? -10.382 16.862 16.353 1.00 72.12 108 THR A C 1
ATOM 826 O O . THR A 1 108 ? -10.003 17.268 15.261 1.00 72.12 108 THR A O 1
ATOM 829 N N . ARG A 1 109 ? -11.226 15.836 16.497 1.00 68.19 109 ARG A N 1
ATOM 830 C CA . ARG A 1 109 ? -11.786 15.072 15.369 1.00 68.19 109 ARG A CA 1
ATOM 831 C C . ARG A 1 109 ? -13.286 15.227 15.180 1.00 68.19 109 ARG A C 1
ATOM 833 O O . ARG A 1 109 ? -14.026 15.573 16.106 1.00 68.19 109 ARG A O 1
ATOM 840 N N . GLY A 1 110 ? -13.726 14.870 13.974 1.00 66.75 110 GLY A N 1
ATOM 841 C CA . GLY A 1 110 ? -15.068 14.342 13.748 1.00 66.75 110 GLY A CA 1
ATOM 842 C C . GLY A 1 110 ? -15.207 12.901 14.264 1.00 66.75 110 GLY A C 1
ATOM 843 O O . GLY A 1 110 ? -14.325 12.366 14.928 1.00 66.75 110 GLY A O 1
ATOM 844 N N . LEU A 1 111 ? -16.335 12.258 13.974 1.00 77.88 111 LEU A N 1
ATOM 845 C CA . LEU A 1 111 ? -16.491 10.818 14.217 1.00 77.88 111 LEU A CA 1
ATOM 846 C C . LEU A 1 111 ? -15.606 10.033 13.227 1.00 77.88 111 LEU A C 1
ATOM 848 O O . LEU A 1 111 ? -15.524 10.450 12.070 1.00 77.88 111 LEU A O 1
ATOM 852 N N . THR A 1 112 ? -14.964 8.948 13.678 1.00 85.94 112 THR A N 1
ATOM 853 C CA . THR A 1 112 ? -14.163 8.030 12.834 1.00 85.94 112 THR A CA 1
ATOM 854 C C . THR A 1 112 ? -15.027 7.255 11.863 1.00 85.94 112 THR A C 1
ATOM 856 O O . THR A 1 112 ? -16.235 7.201 12.067 1.00 85.94 112 THR A O 1
ATOM 859 N N . GLY A 1 113 ? -14.445 6.665 10.828 1.00 87.50 113 GLY A N 1
ATOM 860 C CA . GLY A 1 113 ? -15.160 6.046 9.721 1.00 87.50 113 GLY A CA 1
ATOM 861 C C . GLY A 1 113 ? -15.675 7.070 8.709 1.00 87.50 113 GLY A C 1
ATOM 862 O O . GLY A 1 113 ? -15.923 8.242 9.032 1.00 87.50 113 GLY A O 1
ATOM 863 N N . VAL A 1 114 ? -15.880 6.612 7.479 1.00 88.69 114 VAL A N 1
ATOM 864 C CA . VAL A 1 114 ? -16.365 7.424 6.357 1.00 88.69 114 VAL A CA 1
ATOM 865 C C . VAL A 1 114 ? -17.879 7.275 6.242 1.00 88.69 114 VAL A C 1
ATOM 867 O O . VAL A 1 114 ? -18.434 6.206 6.478 1.00 88.69 114 VAL A O 1
ATOM 870 N N . ILE A 1 115 ? -18.584 8.373 5.954 1.00 86.06 115 ILE A N 1
ATOM 871 C CA . ILE A 1 115 ? -20.038 8.336 5.762 1.00 86.06 115 ILE A CA 1
ATOM 872 C C . ILE A 1 115 ? -20.319 8.119 4.278 1.00 86.06 115 ILE A C 1
ATOM 874 O O . ILE A 1 115 ? -19.938 8.956 3.463 1.00 86.06 115 ILE A O 1
ATOM 878 N N . ASN A 1 116 ? -21.029 7.044 3.950 1.00 82.06 116 ASN A N 1
ATOM 879 C CA . ASN A 1 116 ? -21.452 6.762 2.583 1.00 82.06 116 ASN A CA 1
ATOM 880 C C . ASN A 1 116 ? -22.639 7.649 2.149 1.00 82.06 116 ASN A C 1
ATOM 882 O O . ASN A 1 116 ? -23.257 8.358 2.950 1.00 82.06 116 ASN A O 1
ATOM 886 N N . GLU A 1 117 ? -23.030 7.566 0.875 1.00 81.75 117 GLU A N 1
ATOM 887 C CA . GLU A 1 117 ? -24.171 8.323 0.329 1.00 81.75 117 GLU A CA 1
ATOM 888 C C . GLU A 1 117 ? -25.507 8.036 1.043 1.00 81.75 117 GLU A C 1
ATOM 890 O O . GLU A 1 117 ? -26.414 8.874 1.054 1.00 81.75 117 GLU A O 1
ATOM 895 N N . SER A 1 118 ? -25.630 6.861 1.669 1.00 85.00 118 SER A N 1
ATOM 896 C CA . SER A 1 118 ? -26.810 6.438 2.433 1.00 85.00 118 SER A CA 1
ATOM 897 C C . SER A 1 118 ? -26.830 6.980 3.869 1.00 85.00 118 SER A C 1
ATOM 899 O O . SER A 1 118 ? -27.832 6.826 4.573 1.00 85.00 118 SER A O 1
ATOM 901 N N . GLY A 1 119 ? -25.766 7.660 4.307 1.00 82.50 119 GLY A N 1
ATOM 902 C CA . GLY A 1 119 ? -25.616 8.171 5.669 1.00 82.50 119 GLY A CA 1
ATOM 903 C C . GLY A 1 119 ? -25.171 7.116 6.685 1.00 82.50 119 GLY A C 1
ATOM 904 O O . GLY A 1 119 ? -25.210 7.382 7.890 1.00 82.50 119 GLY A O 1
ATOM 905 N N . GLU A 1 120 ? -24.777 5.934 6.219 1.00 81.81 120 GLU A N 1
ATOM 906 C CA . GLU A 1 120 ? -24.173 4.880 7.028 1.00 81.81 120 GLU A CA 1
ATOM 907 C C . GLU A 1 120 ? -22.673 5.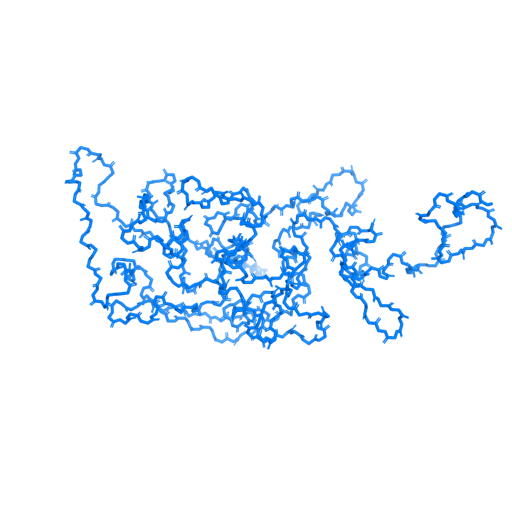116 7.147 1.00 81.81 120 GLU A C 1
ATOM 909 O O . GLU A 1 120 ? -22.059 5.774 6.309 1.00 81.81 120 GLU A O 1
ATOM 914 N N . ARG A 1 121 ? -22.093 4.602 8.226 1.00 86.31 121 ARG A N 1
ATOM 915 C CA . ARG A 1 121 ? -20.677 4.765 8.524 1.00 86.31 121 ARG A CA 1
ATOM 916 C C . ARG A 1 121 ? -19.944 3.469 8.219 1.00 86.31 121 ARG A C 1
ATOM 918 O O . ARG A 1 121 ? -20.332 2.436 8.764 1.00 86.31 121 ARG A O 1
ATOM 925 N N . TRP A 1 122 ? -18.927 3.572 7.377 1.00 90.12 122 TRP A N 1
ATOM 926 C CA . TRP A 1 122 ? -18.029 2.500 6.973 1.00 90.12 122 TRP A CA 1
ATOM 927 C C . TRP A 1 122 ? -16.691 2.629 7.694 1.00 90.12 122 TRP A C 1
ATOM 929 O O . TRP A 1 122 ? -16.268 3.736 8.046 1.00 90.12 122 TRP A O 1
ATOM 939 N N . TYR A 1 123 ? -16.082 1.480 7.940 1.00 94.31 123 TYR A N 1
ATOM 940 C CA . TYR A 1 123 ? -14.806 1.289 8.615 1.00 94.31 123 TYR A CA 1
ATOM 941 C C . TYR A 1 123 ? -14.027 0.234 7.837 1.00 94.31 123 TYR A C 1
ATOM 943 O O . TYR A 1 123 ? -14.671 -0.607 7.203 1.00 94.31 123 TYR A O 1
ATOM 951 N N . LEU A 1 124 ? -12.701 0.285 7.941 1.00 96.50 124 LEU A N 1
ATOM 952 C CA . LEU A 1 124 ? -11.840 -0.832 7.558 1.00 96.50 124 LEU A CA 1
ATOM 953 C C . LEU A 1 124 ? -12.169 -2.041 8.441 1.00 96.50 124 LEU A C 1
ATOM 955 O O . LEU A 1 124 ? -12.607 -1.861 9.591 1.00 96.50 124 LEU A O 1
ATOM 959 N N . ASP A 1 125 ? -12.111 -3.239 7.864 1.00 96.25 125 ASP A N 1
ATOM 960 C CA . ASP A 1 125 ? -12.406 -4.484 8.567 1.00 96.25 125 ASP A CA 1
ATOM 961 C C . ASP A 1 125 ? -11.098 -5.139 9.040 1.00 96.25 125 ASP A C 1
ATOM 963 O O . ASP A 1 125 ? -10.434 -5.731 8.199 1.00 96.25 125 ASP A O 1
ATOM 967 N N . PRO A 1 126 ? -10.821 -5.197 10.365 1.00 96.50 126 PRO A N 1
ATOM 968 C CA . PRO A 1 126 ? -9.561 -5.683 10.966 1.00 96.50 126 PRO A CA 1
ATOM 969 C C . PRO A 1 126 ? -9.297 -7.183 10.835 1.00 96.50 126 PRO A C 1
ATOM 971 O O . PRO A 1 126 ? -8.696 -7.830 11.695 1.00 96.50 126 PRO A O 1
ATOM 974 N N . ARG A 1 127 ? -9.915 -7.814 9.851 1.00 95.44 127 ARG A N 1
ATOM 975 C CA . ARG A 1 127 ? -9.913 -9.251 9.595 1.00 95.44 127 ARG A CA 1
ATOM 976 C C . ARG A 1 127 ? -9.809 -9.533 8.096 1.00 95.44 127 ARG A C 1
ATOM 978 O O . ARG A 1 127 ? -9.825 -10.718 7.737 1.00 95.44 127 ARG A O 1
ATOM 985 N N . VAL A 1 128 ? -9.797 -8.504 7.253 1.00 95.50 128 VAL A N 1
ATOM 986 C CA . VAL A 1 128 ? -9.789 -8.570 5.796 1.00 95.50 128 VAL A CA 1
ATOM 987 C C . VAL A 1 128 ? -8.791 -7.537 5.291 1.00 95.50 128 VAL A C 1
ATOM 989 O O . VAL A 1 128 ? -9.061 -6.351 5.337 1.00 95.50 128 VAL A O 1
ATOM 992 N N . ALA A 1 129 ? -7.692 -8.017 4.714 1.00 96.50 129 ALA A N 1
ATOM 993 C CA . ALA A 1 129 ? -6.592 -7.154 4.298 1.00 96.50 129 ALA A CA 1
ATOM 994 C C . ALA A 1 129 ? -6.936 -6.166 3.166 1.00 96.50 129 ALA A C 1
ATOM 996 O O . ALA A 1 129 ? -6.130 -5.294 2.898 1.00 96.50 129 ALA A O 1
ATOM 997 N N . ASP A 1 130 ? -8.045 -6.377 2.457 1.00 97.06 130 ASP A N 1
ATOM 998 C CA . ASP A 1 130 ? -8.550 -5.591 1.320 1.00 97.06 130 ASP A CA 1
ATOM 999 C C . ASP A 1 130 ? -10.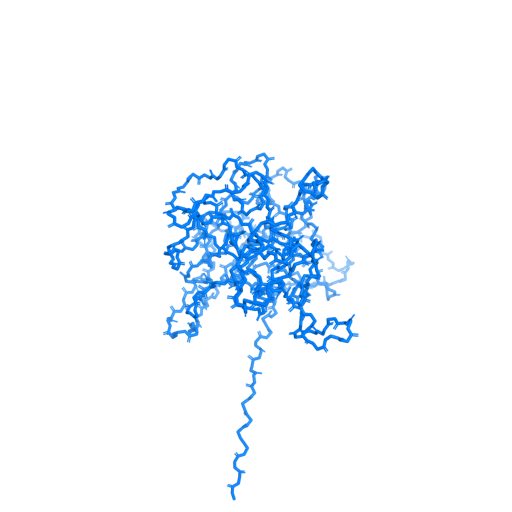064 -5.417 1.546 1.00 97.06 130 ASP A C 1
ATOM 1001 O O . ASP A 1 130 ? -10.875 -6.310 1.243 1.00 97.06 130 ASP A O 1
ATOM 1005 N N . THR A 1 131 ? -10.430 -4.335 2.234 1.00 96.56 131 THR A N 1
ATOM 1006 C CA . THR A 1 131 ? -11.776 -4.103 2.769 1.00 96.56 131 THR A CA 1
ATOM 1007 C C . THR A 1 131 ? -12.801 -3.895 1.657 1.00 96.56 131 THR A C 1
ATOM 1009 O O . THR A 1 131 ? -13.951 -4.348 1.779 1.00 96.56 131 THR A O 1
ATOM 1012 N N . ASP A 1 132 ? -12.435 -3.193 0.589 1.00 95.62 132 ASP A N 1
ATOM 1013 C CA . ASP A 1 132 ? -13.343 -2.857 -0.506 1.00 95.62 132 ASP A CA 1
ATOM 1014 C C . ASP A 1 132 ? -13.297 -3.857 -1.680 1.00 95.62 132 ASP A C 1
ATOM 1016 O O . ASP A 1 132 ? -14.246 -3.916 -2.479 1.00 95.62 132 ASP A O 1
ATOM 1020 N N . GLY A 1 133 ? -12.315 -4.760 -1.677 1.00 95.75 133 GLY A N 1
ATOM 1021 C CA . GLY A 1 133 ? -12.224 -5.947 -2.518 1.00 95.75 133 GLY A CA 1
ATOM 1022 C C . GLY A 1 133 ? -11.713 -5.656 -3.922 1.00 95.75 133 GLY A C 1
ATOM 1023 O O . GLY A 1 133 ? -12.160 -6.316 -4.874 1.00 95.75 133 GLY A O 1
ATOM 1024 N N . ASP A 1 134 ? -10.861 -4.650 -4.055 1.00 95.00 134 ASP A N 1
ATOM 1025 C CA . ASP A 1 134 ? -10.380 -4.111 -5.321 1.00 95.00 134 ASP A CA 1
ATOM 1026 C C . ASP A 1 134 ? -9.053 -4.764 -5.785 1.00 95.00 134 ASP A C 1
ATOM 1028 O O . ASP A 1 134 ? -8.716 -4.742 -6.975 1.00 95.00 134 ASP A O 1
ATOM 1032 N N . GLY A 1 135 ? -8.382 -5.486 -4.880 1.00 94.44 135 GLY A N 1
ATOM 1033 C CA . GLY A 1 135 ? -7.118 -6.183 -5.101 1.00 94.44 135 GLY A CA 1
ATOM 1034 C C . GLY A 1 135 ? -5.902 -5.520 -4.446 1.00 94.44 135 GLY A C 1
ATOM 1035 O O . GLY A 1 135 ? -4.819 -6.122 -4.474 1.00 94.44 135 GLY A O 1
ATOM 1036 N N . LEU A 1 136 ? -6.059 -4.338 -3.851 1.00 97.12 136 LEU A N 1
ATOM 1037 C CA . LEU A 1 136 ? -5.048 -3.634 -3.073 1.00 97.12 136 LEU A CA 1
ATOM 1038 C C . LEU A 1 136 ? -5.315 -3.796 -1.569 1.00 97.12 136 LEU A C 1
ATOM 1040 O O . LEU A 1 136 ? -6.457 -3.778 -1.137 1.00 97.12 136 LEU A O 1
ATOM 1044 N N . PRO A 1 137 ? -4.275 -4.017 -0.745 1.00 97.56 137 PRO A N 1
ATOM 1045 C CA . PRO A 1 137 ? -4.481 -4.056 0.700 1.00 97.56 137 PRO A CA 1
ATOM 1046 C C . PRO A 1 137 ? -4.643 -2.675 1.337 1.00 97.56 137 PRO A C 1
ATOM 1048 O O . PRO A 1 137 ? -3.889 -1.763 0.977 1.00 97.56 137 PRO A O 1
ATOM 1051 N N . ASP A 1 138 ? -5.474 -2.561 2.376 1.00 97.94 138 ASP A N 1
ATOM 1052 C CA . ASP A 1 138 ? -5.817 -1.275 2.997 1.00 97.94 138 ASP A CA 1
ATOM 1053 C C . ASP A 1 138 ? -4.558 -0.529 3.474 1.00 97.94 138 ASP A C 1
ATOM 1055 O O . ASP A 1 138 ? -4.375 0.664 3.212 1.00 97.94 138 ASP A O 1
ATOM 1059 N N .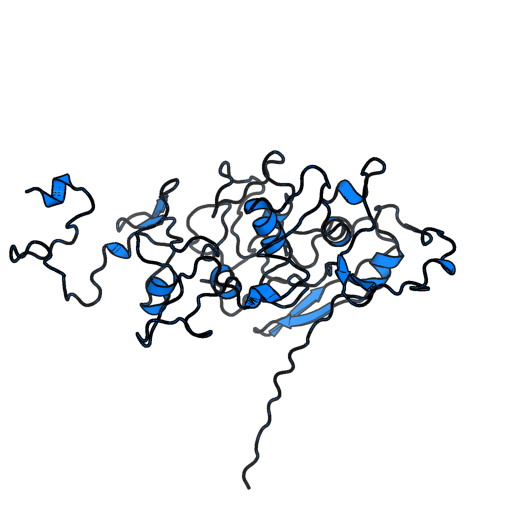 GLY A 1 139 ? -3.624 -1.221 4.137 1.00 96.88 139 GLY A N 1
ATOM 1060 C CA . GLY A 1 139 ? -2.361 -0.608 4.553 1.00 96.88 139 GLY A CA 1
ATOM 1061 C C . GLY A 1 139 ? -1.437 -0.194 3.399 1.00 96.88 139 GLY A C 1
ATOM 1062 O O . GLY A 1 139 ? -0.706 0.796 3.529 1.00 96.88 139 GLY A O 1
ATOM 1063 N N . PHE A 1 140 ? -1.476 -0.879 2.248 1.00 97.12 140 PHE A N 1
ATOM 1064 C CA . PHE A 1 140 ? -0.747 -0.440 1.050 1.00 97.12 140 PHE A CA 1
ATOM 1065 C C . PHE A 1 140 ? -1.336 0.860 0.504 1.00 97.12 140 PHE A C 1
ATOM 1067 O O . PHE A 1 140 ? -0.598 1.823 0.275 1.00 97.12 140 PHE A O 1
ATOM 1074 N N . GLU A 1 141 ? -2.650 0.911 0.340 1.00 97.62 141 GLU A N 1
ATOM 1075 C CA . GLU A 1 141 ? -3.346 2.092 -0.155 1.00 97.62 141 GLU A CA 1
ATOM 1076 C C . GLU A 1 141 ? -3.203 3.282 0.794 1.00 97.62 141 GLU A C 1
ATOM 1078 O O . GLU A 1 141 ? -2.884 4.389 0.359 1.00 97.62 141 GLU A O 1
ATOM 1083 N N . ALA A 1 142 ? -3.329 3.061 2.106 1.00 96.62 142 ALA A N 1
ATOM 1084 C CA . ALA A 1 142 ? -3.108 4.080 3.126 1.00 96.62 142 ALA A CA 1
ATOM 1085 C C . ALA A 1 142 ? -1.691 4.674 3.036 1.00 96.62 142 ALA A C 1
ATOM 1087 O O . ALA A 1 142 ? -1.516 5.901 3.036 1.00 96.62 142 ALA A O 1
ATOM 1088 N N . HIS A 1 143 ? -0.676 3.815 2.887 1.00 95.62 143 HIS A N 1
ATOM 1089 C CA . HIS A 1 143 ? 0.706 4.234 2.660 1.00 95.62 143 HIS A CA 1
ATOM 1090 C C . HIS A 1 143 ? 0.857 5.023 1.345 1.00 95.62 143 HIS A C 1
ATOM 1092 O O . HIS A 1 143 ? 1.507 6.074 1.323 1.00 95.62 143 HIS A O 1
ATOM 1098 N N . MET A 1 144 ? 0.255 4.562 0.245 1.00 95.69 144 MET A N 1
ATOM 1099 C CA . MET A 1 144 ? 0.324 5.246 -1.053 1.00 95.69 144 MET A CA 1
ATOM 1100 C C . MET A 1 144 ? -0.386 6.602 -1.029 1.00 95.69 144 MET A C 1
ATOM 1102 O O . MET A 1 144 ? 0.155 7.595 -1.523 1.00 95.69 144 MET A O 1
ATOM 1106 N N . CYS A 1 145 ? -1.539 6.685 -0.374 1.00 95.88 145 CYS A N 1
ATOM 1107 C CA . CYS A 1 145 ? -2.263 7.924 -0.141 1.00 95.88 145 CYS A CA 1
ATOM 1108 C C . CYS A 1 145 ? -1.413 8.938 0.642 1.00 95.88 145 CYS A C 1
ATOM 1110 O O . CYS A 1 145 ? -1.341 10.109 0.259 1.00 95.88 145 CYS A O 1
ATOM 1112 N N . GLU A 1 146 ? -0.699 8.512 1.691 1.00 94.94 146 GLU A N 1
ATOM 1113 C CA . GLU A 1 146 ? 0.247 9.381 2.404 1.00 94.94 146 GLU A CA 1
ATOM 1114 C C . GLU A 1 146 ? 1.399 9.841 1.496 1.00 94.94 146 GLU A C 1
ATOM 1116 O O . GLU A 1 146 ? 1.691 11.041 1.434 1.00 94.94 146 GLU A O 1
ATOM 1121 N N . LYS A 1 147 ? 2.014 8.909 0.753 1.00 93.00 147 LYS A N 1
ATOM 1122 C CA . LYS A 1 147 ? 3.131 9.173 -0.173 1.00 93.00 147 LYS A CA 1
ATOM 1123 C C . LYS A 1 147 ? 2.765 10.202 -1.241 1.00 93.00 147 LYS A C 1
ATOM 1125 O O . LYS A 1 147 ? 3.590 11.047 -1.589 1.00 93.00 147 LYS A O 1
ATOM 1130 N N . LEU A 1 148 ? 1.528 10.171 -1.730 1.00 93.88 148 LEU A N 1
ATOM 1131 C CA . LEU A 1 148 ? 1.005 11.122 -2.715 1.00 93.88 148 LEU A CA 1
ATOM 1132 C C . LEU A 1 148 ? 0.539 12.451 -2.100 1.00 93.88 148 LEU A C 1
ATOM 1134 O O . LEU A 1 148 ? 0.049 13.329 -2.808 1.00 93.88 148 LEU A O 1
ATOM 1138 N N . GLY A 1 149 ? 0.734 12.644 -0.792 1.00 93.62 149 GLY A N 1
ATOM 1139 C CA . GLY A 1 149 ? 0.394 13.883 -0.100 1.00 93.62 149 GLY A CA 1
ATOM 1140 C C . GLY A 1 149 ? -1.085 14.008 0.262 1.00 93.62 149 GLY A C 1
ATOM 1141 O O . GLY A 1 149 ? -1.549 15.122 0.501 1.00 93.62 149 GLY A O 1
ATOM 1142 N N . GLY A 1 150 ? -1.814 12.891 0.345 1.00 94.38 150 GLY A N 1
ATOM 1143 C CA . GLY A 1 150 ? -3.226 12.842 0.735 1.00 94.38 150 GLY A CA 1
ATOM 1144 C C . GLY A 1 150 ? -3.493 13.189 2.204 1.00 94.38 150 GLY A C 1
ATOM 1145 O O . GLY A 1 150 ? -4.646 13.306 2.612 1.00 94.38 150 GLY A O 1
ATOM 1146 N N . PHE A 1 151 ? -2.458 13.383 3.030 1.00 94.06 151 PHE A N 1
ATOM 1147 C CA . PHE A 1 151 ? -2.631 13.764 4.431 1.00 94.06 151 PHE A CA 1
ATOM 1148 C C . PHE A 1 151 ? -2.839 15.277 4.616 1.00 94.06 151 PHE A C 1
ATOM 1150 O O . PHE A 1 151 ? -1.908 16.081 4.494 1.00 94.06 151 PHE A O 1
ATOM 1157 N N . ASP A 1 152 ? -4.050 15.676 5.009 1.00 92.50 152 ASP A N 1
ATOM 1158 C CA . ASP A 1 152 ? -4.364 17.056 5.371 1.00 92.50 152 ASP A CA 1
ATOM 1159 C C . ASP A 1 152 ? -3.813 17.389 6.770 1.00 92.50 152 ASP A C 1
ATOM 1161 O O . ASP A 1 152 ? -4.282 16.905 7.806 1.00 92.50 152 ASP A O 1
ATOM 1165 N N . LEU A 1 153 ? -2.809 18.269 6.817 1.00 88.81 153 LEU A N 1
ATOM 1166 C CA . LEU A 1 153 ? -2.158 18.685 8.059 1.00 88.81 153 LEU A CA 1
ATOM 1167 C C . LEU A 1 153 ? -3.028 19.567 8.970 1.00 88.81 153 LEU A C 1
ATOM 1169 O O . LEU A 1 153 ? -2.714 19.642 10.167 1.00 88.81 153 LEU A O 1
ATOM 1173 N N . GLU A 1 154 ? -4.042 20.250 8.435 1.00 88.50 154 GLU A N 1
ATOM 1174 C CA . GLU A 1 154 ? -4.964 21.125 9.169 1.00 88.50 154 GLU A CA 1
ATOM 1175 C C . GLU A 1 154 ? -6.126 20.318 9.758 1.00 88.50 154 GLU A C 1
ATOM 1177 O O . GLU A 1 154 ? -6.391 20.425 10.958 1.00 88.50 154 GLU A O 1
ATOM 1182 N N . GLU A 1 155 ? -6.765 19.468 8.950 1.00 88.06 155 GLU A N 1
ATOM 1183 C CA . GLU A 1 155 ? -7.872 18.605 9.387 1.00 88.06 155 GLU A CA 1
ATOM 1184 C C . GLU A 1 155 ? -7.408 17.308 10.069 1.00 88.06 155 GLU A C 1
ATOM 1186 O O . GLU A 1 155 ? -8.212 16.639 10.726 1.00 88.06 155 GLU A O 1
ATOM 1191 N N . LYS A 1 156 ? -6.112 16.976 9.959 1.00 89.19 156 LYS A N 1
ATOM 1192 C CA . LYS A 1 156 ? -5.497 15.735 10.460 1.00 89.19 156 LYS A CA 1
ATOM 1193 C C . LYS A 1 156 ? -6.179 14.486 9.917 1.00 89.19 156 LYS A C 1
ATOM 1195 O O . LYS A 1 156 ? -6.451 13.557 10.674 1.00 89.19 156 LYS A O 1
ATOM 1200 N N . ARG A 1 157 ? -6.468 14.482 8.619 1.00 92.31 157 ARG A N 1
ATOM 1201 C CA . ARG A 1 157 ? -7.244 13.439 7.947 1.00 92.31 157 ARG A CA 1
ATOM 1202 C C . ARG A 1 157 ? -6.616 13.076 6.605 1.00 92.31 157 ARG A C 1
ATOM 1204 O O . ARG A 1 157 ? -6.124 13.959 5.912 1.00 92.31 157 ARG A O 1
ATOM 1211 N N . PHE A 1 158 ? -6.694 11.805 6.240 1.00 94.38 158 PHE A N 1
ATOM 1212 C CA . PHE A 1 158 ? -6.418 11.321 4.896 1.00 94.38 158 PHE A CA 1
ATOM 1213 C C . PHE A 1 158 ? -7.577 11.633 3.943 1.00 94.38 158 PHE A C 1
ATOM 1215 O O . PHE A 1 158 ? -8.749 11.400 4.248 1.00 94.38 158 PHE A O 1
ATOM 1222 N N . VAL A 1 159 ? -7.236 12.217 2.800 1.00 94.00 159 VAL A N 1
ATOM 1223 C CA . VAL A 1 159 ? -8.125 12.454 1.665 1.00 94.00 159 VAL A CA 1
ATOM 1224 C C . VAL A 1 159 ? -7.411 11.901 0.445 1.00 94.00 159 VAL A C 1
ATOM 1226 O O . VAL A 1 159 ? -6.512 12.538 -0.103 1.00 94.00 159 VAL A O 1
ATOM 1229 N N . CYS A 1 160 ? -7.794 10.690 0.071 1.00 94.38 160 CYS A N 1
ATOM 1230 C CA . CYS A 1 160 ? -7.122 9.937 -0.966 1.00 94.38 160 CYS A CA 1
ATOM 1231 C C . CYS A 1 160 ? -7.788 10.186 -2.322 1.00 94.38 160 CYS A C 1
ATOM 1233 O O . CYS A 1 160 ? -9.013 10.215 -2.425 1.00 94.38 160 CYS A O 1
ATOM 1235 N N . GLU A 1 161 ? -6.975 10.453 -3.345 1.00 91.44 161 GLU A N 1
ATOM 1236 C CA . GLU A 1 161 ? -7.451 10.675 -4.719 1.00 91.44 161 GLU A CA 1
ATOM 1237 C C . GLU A 1 161 ? -7.373 9.399 -5.564 1.00 91.44 161 GLU A C 1
ATOM 1239 O O . GLU A 1 161 ? -8.249 9.191 -6.398 1.00 91.44 161 GLU A O 1
ATOM 1244 N N . TYR A 1 162 ? -6.349 8.570 -5.329 1.00 92.06 162 TYR A N 1
ATOM 1245 C CA . TYR A 1 162 ? -6.033 7.399 -6.155 1.00 92.06 162 TYR A CA 1
ATOM 1246 C C . TYR A 1 162 ? -6.144 6.062 -5.426 1.00 92.06 162 TYR A C 1
ATOM 1248 O O . TYR A 1 162 ? -6.472 5.098 -6.086 1.00 92.06 162 TYR A O 1
ATOM 1256 N N . PHE A 1 163 ? -5.858 6.015 -4.121 1.00 96.44 163 PHE A N 1
ATOM 1257 C CA . PHE A 1 163 ? -5.784 4.779 -3.331 1.00 96.44 163 PHE A CA 1
ATOM 1258 C C . PHE A 1 163 ? -6.589 4.969 -2.047 1.00 96.44 163 PHE A C 1
ATOM 1260 O O . PHE A 1 163 ? -6.122 5.684 -1.151 1.00 96.44 163 PHE A O 1
ATOM 1267 N N . ASP A 1 164 ? -7.820 4.468 -2.000 1.00 95.31 164 ASP A N 1
ATOM 1268 C CA . ASP A 1 164 ? -8.742 4.661 -0.877 1.00 95.31 164 ASP A CA 1
ATOM 1269 C C . ASP A 1 164 ? -9.328 3.314 -0.431 1.00 95.31 164 ASP A C 1
ATOM 1271 O O . ASP A 1 164 ? -10.305 2.891 -1.041 1.00 95.31 164 ASP A O 1
ATOM 1275 N N . PRO A 1 165 ? -8.887 2.767 0.721 1.00 96.81 165 PRO A N 1
ATOM 1276 C CA . PRO A 1 165 ? -9.276 1.439 1.218 1.00 96.81 165 PRO A CA 1
ATOM 1277 C C . PRO A 1 165 ? -10.773 1.156 1.431 1.00 96.81 165 PRO A C 1
ATOM 1279 O O . PRO A 1 165 ? -11.186 0.097 1.902 1.00 96.81 165 PRO A O 1
ATOM 1282 N N . LEU A 1 166 ? -11.629 2.164 1.252 1.00 95.44 166 LEU A N 1
ATOM 1283 C CA . LEU A 1 166 ? -13.083 2.048 1.374 1.00 95.44 166 LEU A CA 1
ATOM 1284 C C . LEU A 1 166 ? -13.812 2.253 0.044 1.00 95.44 166 LEU A C 1
ATOM 1286 O O . LEU A 1 166 ? -15.051 2.344 0.036 1.00 95.44 166 LEU A O 1
ATOM 1290 N N . ASN A 1 167 ? -13.085 2.395 -1.055 1.00 93.31 167 ASN A N 1
ATOM 1291 C CA . ASN A 1 167 ? -13.615 2.746 -2.352 1.00 93.31 167 ASN A CA 1
ATOM 1292 C C . ASN A 1 167 ? -12.853 2.059 -3.492 1.00 93.31 167 ASN A C 1
ATOM 1294 O O . ASN A 1 167 ? -12.048 2.708 -4.142 1.00 93.31 167 ASN A O 1
ATOM 1298 N N . ALA A 1 168 ? -13.343 0.873 -3.864 1.00 94.94 168 ALA A N 1
ATOM 1299 C CA . ALA A 1 168 ? -12.844 -0.010 -4.925 1.00 94.94 168 ALA A CA 1
ATOM 1300 C C . ALA A 1 168 ? -12.867 0.539 -6.371 1.00 94.94 168 ALA A C 1
ATOM 1302 O O . ALA A 1 168 ? -13.000 -0.209 -7.345 1.00 94.94 168 ALA A O 1
ATOM 1303 N N . SER A 1 169 ? -12.884 1.857 -6.552 1.00 91.44 169 SER A N 1
ATOM 1304 C CA . SER A 1 169 ? -12.800 2.506 -7.857 1.00 91.44 169 SER A CA 1
ATOM 1305 C C . SER A 1 169 ? -11.406 2.428 -8.476 1.00 91.44 169 SER A C 1
ATOM 1307 O O . SER A 1 169 ? -11.284 2.641 -9.683 1.00 91.44 169 SER A O 1
ATOM 1309 N N . ASP A 1 170 ? -10.392 2.142 -7.667 1.00 90.75 170 ASP A N 1
ATOM 1310 C CA . ASP A 1 170 ? -8.980 2.047 -8.015 1.00 90.75 170 ASP A CA 1
ATOM 1311 C C . ASP A 1 170 ? -8.531 0.689 -8.552 1.00 90.75 170 ASP A C 1
ATOM 1313 O O . ASP A 1 170 ? -7.519 0.631 -9.250 1.00 90.75 170 ASP A O 1
ATOM 1317 N N . ALA A 1 171 ? -9.381 -0.336 -8.457 1.00 94.00 171 ALA A N 1
ATOM 1318 C CA . ALA A 1 171 ? -9.190 -1.615 -9.145 1.00 94.00 171 ALA A CA 1
ATOM 1319 C C . ALA A 1 171 ? -8.879 -1.484 -10.649 1.00 94.00 171 ALA A C 1
ATOM 1321 O O . ALA A 1 171 ? -8.119 -2.275 -11.216 1.00 94.00 171 ALA A O 1
ATOM 1322 N N . ASP A 1 172 ? -9.508 -0.502 -11.303 1.00 90.69 172 ASP A N 1
ATOM 1323 C CA . ASP A 1 172 ? -9.394 -0.247 -12.742 1.00 90.69 172 ASP A CA 1
ATOM 1324 C C . ASP A 1 172 ? -8.517 0.988 -13.055 1.00 90.69 172 ASP A C 1
ATOM 1326 O O . ASP A 1 172 ? -8.477 1.428 -14.210 1.00 90.69 172 ASP A O 1
ATOM 1330 N N . LEU A 1 173 ? -7.866 1.597 -12.053 1.00 91.94 173 LEU A N 1
ATOM 1331 C CA . LEU A 1 173 ? -7.015 2.769 -12.261 1.00 91.94 173 LEU A CA 1
ATOM 1332 C C . LEU A 1 173 ? -5.612 2.367 -12.726 1.00 91.94 173 LEU A C 1
ATOM 1334 O O . LEU A 1 173 ? -4.983 1.463 -12.182 1.00 91.94 173 LEU A O 1
ATOM 1338 N N . ASP A 1 174 ? -5.130 3.118 -13.711 1.00 93.88 174 ASP A N 1
ATOM 1339 C CA . ASP A 1 174 ? -3.778 3.095 -14.278 1.00 93.88 174 ASP A CA 1
ATOM 1340 C C . ASP A 1 174 ? -3.287 4.561 -14.228 1.00 93.88 174 ASP A C 1
ATOM 1342 O O . ASP A 1 174 ? -3.571 5.344 -15.139 1.00 93.88 174 ASP A O 1
ATOM 1346 N N . PRO A 1 175 ? -2.776 5.030 -13.068 1.00 94.19 175 PRO A N 1
ATOM 1347 C CA . PRO A 1 175 ? -2.486 6.449 -12.842 1.00 94.19 175 PRO A CA 1
ATOM 1348 C C . PRO A 1 175 ? -1.348 7.024 -13.690 1.00 94.19 175 PRO A C 1
ATOM 1350 O O . PRO A 1 175 ? -1.291 8.248 -13.862 1.00 94.19 175 PRO A O 1
ATOM 1353 N N . ASP A 1 176 ? -0.430 6.188 -14.164 1.00 94.25 176 ASP A N 1
ATOM 1354 C CA . ASP A 1 176 ? 0.705 6.578 -14.997 1.00 94.25 176 ASP A CA 1
ATOM 1355 C C . ASP A 1 176 ? 0.526 6.244 -16.488 1.00 94.25 176 ASP A C 1
ATOM 1357 O O . ASP A 1 176 ? 1.329 6.707 -17.297 1.00 94.25 176 ASP A O 1
ATOM 1361 N N . ASP A 1 177 ? -0.589 5.607 -16.869 1.00 94.69 177 ASP A N 1
ATOM 1362 C CA . ASP A 1 177 ? -0.987 5.312 -18.251 1.00 94.69 177 ASP A CA 1
ATOM 1363 C C . ASP A 1 177 ? 0.087 4.492 -19.005 1.00 94.69 177 ASP A C 1
ATOM 1365 O O . ASP A 1 177 ? 0.310 4.681 -20.212 1.00 94.69 177 ASP A O 1
ATOM 1369 N N . ASP A 1 178 ? 0.775 3.590 -18.303 1.00 94.31 178 ASP A N 1
ATOM 1370 C CA . ASP A 1 178 ? 1.956 2.883 -18.811 1.00 94.31 178 ASP A CA 1
ATOM 1371 C C . ASP A 1 178 ? 1.633 1.543 -19.518 1.00 94.31 178 ASP A C 1
ATOM 1373 O O . ASP A 1 178 ? 2.518 0.882 -20.091 1.00 94.31 178 ASP A O 1
ATOM 1377 N N . GLY A 1 179 ? 0.343 1.190 -19.551 1.00 94.00 179 GLY A N 1
ATOM 1378 C CA . GLY A 1 179 ? -0.202 0.038 -20.256 1.00 94.00 179 GLY A CA 1
ATOM 1379 C C . GLY A 1 179 ? 0.195 -0.044 -21.739 1.00 94.00 179 GLY A C 1
ATOM 1380 O O . GLY A 1 179 ? 0.602 0.919 -22.400 1.00 94.00 179 GLY A O 1
ATOM 1381 N N . PHE A 1 180 ? 0.056 -1.237 -22.324 1.00 94.62 180 PHE A N 1
ATOM 1382 C CA . PHE A 1 180 ? 0.567 -1.527 -23.662 1.00 94.62 180 PHE A CA 1
ATOM 1383 C C . PHE A 1 180 ? -0.528 -1.752 -24.719 1.00 94.62 180 PHE A C 1
ATOM 1385 O O . PHE A 1 180 ? -1.232 -2.761 -24.711 1.00 94.62 180 PHE A O 1
ATOM 1392 N N . ASP A 1 181 ? -0.596 -0.861 -25.720 1.00 93.94 181 ASP A N 1
ATOM 1393 C CA . ASP A 1 181 ? -1.490 -0.975 -26.887 1.00 93.94 181 ASP A CA 1
ATOM 1394 C C . ASP A 1 181 ? -1.040 -2.109 -27.831 1.00 93.94 181 ASP A C 1
ATOM 1396 O O . ASP A 1 181 ? -0.313 -1.923 -28.821 1.00 93.94 181 ASP A O 1
ATOM 1400 N N . VAL A 1 182 ? -1.500 -3.320 -27.521 1.00 93.06 182 VAL A N 1
ATOM 1401 C CA . VAL A 1 182 ? -1.186 -4.547 -28.261 1.00 93.06 182 VAL A CA 1
ATOM 1402 C C . VAL A 1 182 ? -1.671 -4.461 -29.706 1.00 93.06 182 VAL A C 1
ATOM 1404 O O . VAL A 1 182 ? -1.016 -4.959 -30.633 1.00 93.06 182 VAL A O 1
ATOM 1407 N N . ASN A 1 183 ? -2.847 -3.873 -29.913 1.00 91.81 183 ASN A N 1
ATOM 1408 C CA . ASN A 1 183 ? -3.534 -3.900 -31.198 1.00 91.81 183 ASN A CA 1
ATOM 1409 C C . ASN A 1 183 ? -3.134 -2.728 -32.129 1.00 91.81 183 ASN A C 1
ATOM 1411 O O . ASN A 1 183 ? -3.336 -2.816 -33.349 1.00 91.81 183 ASN A O 1
ATOM 1415 N N . ARG A 1 184 ? -2.455 -1.717 -31.573 1.00 90.81 184 ARG A N 1
ATOM 1416 C CA . ARG A 1 184 ? -1.889 -0.535 -32.236 1.00 90.81 184 ARG A CA 1
ATOM 1417 C C . ARG A 1 184 ? -2.937 0.374 -32.872 1.00 90.81 184 ARG A C 1
ATOM 1419 O O . ARG A 1 184 ? -2.688 0.936 -33.949 1.00 90.81 184 ARG A O 1
ATOM 1426 N N . ASP A 1 185 ? -4.110 0.496 -32.263 1.00 94.19 185 ASP A N 1
ATOM 1427 C CA . ASP A 1 185 ? -5.150 1.429 -32.705 1.00 94.19 185 ASP A CA 1
ATOM 1428 C C . ASP A 1 185 ? -5.039 2.823 -32.064 1.00 94.19 185 ASP A C 1
ATOM 1430 O O . ASP A 1 185 ? -5.729 3.752 -32.505 1.00 94.19 185 ASP A O 1
ATOM 1434 N N . GLY A 1 186 ? -4.093 2.994 -31.135 1.00 91.44 186 GLY A N 1
ATOM 1435 C CA . GLY A 1 186 ? -3.776 4.241 -30.453 1.00 91.44 186 GLY A CA 1
ATOM 1436 C C . GLY A 1 186 ? -4.612 4.498 -29.202 1.00 91.44 186 GLY A C 1
ATOM 1437 O O . GLY A 1 186 ? -4.612 5.637 -28.731 1.00 91.44 186 GLY A O 1
ATOM 1438 N N . PHE A 1 187 ? -5.340 3.499 -28.697 1.00 91.81 187 PHE A N 1
ATOM 1439 C CA . PHE A 1 187 ? -6.125 3.596 -27.471 1.00 91.81 187 PHE A CA 1
ATOM 1440 C C . PHE A 1 187 ? -5.901 2.366 -26.594 1.00 91.81 187 PHE A C 1
ATOM 1442 O O . PHE A 1 187 ? -5.992 1.243 -27.074 1.00 91.81 187 PHE A O 1
ATOM 1449 N N . LEU A 1 188 ? -5.696 2.577 -25.294 1.00 90.56 188 LEU A N 1
ATOM 1450 C CA . LEU A 1 188 ? -5.681 1.481 -24.331 1.00 90.56 188 LEU A CA 1
ATOM 1451 C C . LEU A 1 188 ? -7.116 1.068 -24.001 1.00 90.56 188 LEU A C 1
ATOM 1453 O O . LEU A 1 188 ? -7.960 1.881 -23.610 1.00 90.56 188 LEU A O 1
ATOM 1457 N N . THR A 1 189 ? -7.420 -0.208 -24.210 1.00 92.06 189 THR A N 1
ATOM 1458 C CA . THR A 1 189 ? -8.626 -0.834 -23.666 1.00 92.06 189 THR A CA 1
ATOM 1459 C C . THR A 1 189 ? -8.378 -1.331 -22.243 1.00 92.06 189 THR A C 1
ATOM 1461 O O . THR A 1 189 ? -7.241 -1.502 -21.835 1.00 92.06 189 THR A O 1
ATOM 1464 N N . VAL A 1 190 ? -9.436 -1.668 -21.500 1.00 89.19 190 VAL A N 1
ATOM 1465 C CA . VAL A 1 190 ? -9.326 -2.221 -20.129 1.00 89.19 190 VAL A CA 1
ATOM 1466 C C . VAL A 1 190 ? -8.481 -3.497 -20.007 1.00 89.19 190 VAL A C 1
ATOM 1468 O O . VAL A 1 190 ? -8.128 -3.872 -18.906 1.00 89.19 190 VAL A O 1
ATOM 1471 N N . ASN A 1 191 ? -8.192 -4.201 -21.111 1.00 89.31 191 ASN A N 1
ATOM 1472 C CA . ASN A 1 191 ? -7.299 -5.372 -21.089 1.00 89.31 191 ASN A CA 1
ATOM 1473 C C . ASN A 1 191 ? -5.861 -5.032 -21.527 1.00 89.31 191 ASN A C 1
ATOM 1475 O O . ASN A 1 191 ? -5.049 -5.940 -21.682 1.00 89.31 191 ASN A O 1
ATOM 1479 N N . GLU A 1 192 ? -5.607 -3.772 -21.873 1.00 93.38 192 GLU A N 1
ATOM 1480 C CA . GLU A 1 192 ? -4.310 -3.230 -22.294 1.00 93.38 192 GLU A CA 1
ATOM 1481 C C . GLU A 1 192 ? -3.752 -2.236 -21.267 1.00 93.38 192 GLU A C 1
ATOM 1483 O O . GLU A 1 192 ? -2.582 -1.887 -21.376 1.00 93.38 192 GLU A O 1
ATOM 1488 N N . LEU A 1 193 ? -4.564 -1.806 -20.294 1.00 94.50 193 LEU A N 1
ATOM 1489 C CA . LEU A 1 193 ? -4.097 -1.100 -19.100 1.00 94.50 193 LEU A CA 1
ATOM 1490 C C . LEU A 1 193 ? -3.233 -2.029 -18.250 1.00 94.50 193 LEU A C 1
ATOM 1492 O O . LEU A 1 193 ? -3.432 -3.248 -18.279 1.00 94.50 193 LEU A O 1
ATOM 1496 N N . LEU A 1 194 ? -2.319 -1.431 -17.498 1.00 96.12 194 LEU A N 1
ATOM 1497 C CA . LEU A 1 194 ? -1.636 -2.084 -16.395 1.00 96.12 194 LEU A CA 1
ATOM 1498 C C . LEU A 1 194 ? -2.207 -1.461 -15.119 1.00 96.12 194 LEU A C 1
ATOM 1500 O O . LEU A 1 194 ? -1.903 -0.324 -14.789 1.00 96.12 194 LEU A O 1
ATOM 1504 N N . THR A 1 195 ? -3.155 -2.139 -14.468 1.00 96.12 195 THR A N 1
ATOM 1505 C CA . THR A 1 195 ? -3.875 -1.503 -13.352 1.00 96.12 195 THR A CA 1
ATOM 1506 C C . THR A 1 195 ? -3.083 -1.578 -12.051 1.00 96.12 195 THR A C 1
ATOM 1508 O O . THR A 1 195 ? -2.293 -2.499 -11.834 1.00 96.12 195 THR A O 1
ATOM 1511 N N . SER A 1 196 ? -3.360 -0.661 -11.124 1.00 95.94 196 SER A N 1
ATOM 1512 C CA . SER A 1 196 ? -2.653 -0.587 -9.841 1.00 95.94 196 SER A CA 1
ATOM 1513 C C . SER A 1 196 ? -2.615 -1.914 -9.055 1.00 95.94 196 SER A C 1
ATOM 1515 O O . SER A 1 196 ? -1.543 -2.272 -8.548 1.00 95.94 196 SER A O 1
ATOM 1517 N N . PRO A 1 197 ? -3.708 -2.708 -8.969 1.00 95.88 197 PRO A N 1
ATOM 1518 C CA . PRO A 1 197 ? -3.635 -4.047 -8.383 1.00 95.88 197 PRO A CA 1
ATOM 1519 C C . PRO A 1 197 ? -2.717 -5.019 -9.138 1.00 95.88 197 PRO A C 1
ATOM 1521 O O . PRO A 1 197 ? -2.040 -5.839 -8.511 1.00 95.88 197 PRO A O 1
ATOM 1524 N N . GLU A 1 198 ? -2.671 -4.964 -10.474 1.00 95.94 198 GLU A N 1
ATOM 1525 C CA . GLU A 1 198 ? -1.798 -5.827 -11.283 1.00 95.94 198 GLU A CA 1
ATOM 1526 C C . GLU A 1 198 ? -0.320 -5.517 -11.030 1.00 95.94 198 GLU A C 1
ATOM 1528 O O . GLU A 1 198 ? 0.494 -6.437 -10.888 1.00 95.94 198 GLU A O 1
ATOM 1533 N N . GLU A 1 199 ? 0.002 -4.238 -10.885 1.00 96.56 199 GLU A N 1
ATOM 1534 C CA . GLU A 1 199 ? 1.333 -3.739 -10.558 1.00 96.56 199 GLU A CA 1
ATOM 1535 C C . GLU A 1 199 ? 1.783 -4.110 -9.152 1.00 96.56 199 GLU A C 1
ATOM 1537 O O . GLU A 1 199 ? 2.850 -4.709 -8.961 1.00 96.56 199 GLU A O 1
ATOM 1542 N N . TYR A 1 200 ? 0.930 -3.849 -8.157 1.00 96.31 200 TYR A N 1
ATOM 1543 C CA . TYR A 1 200 ? 1.159 -4.269 -6.778 1.00 96.31 200 TYR A CA 1
ATOM 1544 C C . TYR A 1 200 ? 1.410 -5.783 -6.697 1.00 96.31 200 TYR A C 1
ATOM 1546 O O . TYR A 1 200 ? 2.330 -6.264 -6.016 1.00 96.31 200 TYR A O 1
ATOM 1554 N N . GLN A 1 201 ? 0.619 -6.557 -7.443 1.00 94.88 201 GLN A N 1
ATOM 1555 C CA . GLN A 1 201 ? 0.674 -8.012 -7.454 1.00 94.88 201 GLN A CA 1
ATOM 1556 C C . GLN A 1 201 ? 1.739 -8.578 -8.410 1.00 94.88 201 GLN A C 1
ATOM 1558 O O . GLN A 1 201 ? 1.981 -9.797 -8.408 1.00 94.88 201 GLN A O 1
ATOM 1563 N N . PHE A 1 202 ? 2.466 -7.729 -9.143 1.00 94.50 202 PHE A N 1
ATOM 1564 C CA . PHE A 1 202 ? 3.502 -8.156 -10.076 1.00 94.50 202 PHE A CA 1
ATOM 1565 C C . PHE A 1 202 ? 4.568 -9.021 -9.383 1.00 94.50 202 PHE A C 1
ATOM 1567 O O . PHE A 1 202 ? 4.990 -8.777 -8.246 1.00 94.50 202 PHE A O 1
ATOM 1574 N N . GLY A 1 203 ? 4.966 -10.112 -10.041 1.00 91.38 203 GLY A N 1
ATOM 1575 C CA . GLY A 1 203 ? 5.940 -11.074 -9.515 1.00 91.38 203 GLY A CA 1
ATOM 1576 C C . GLY A 1 203 ? 5.471 -11.901 -8.307 1.00 91.38 203 GLY A C 1
ATOM 1577 O O . GLY A 1 203 ? 6.277 -12.630 -7.724 1.00 91.38 203 GLY A O 1
ATOM 1578 N N . SER A 1 204 ? 4.199 -11.812 -7.904 1.00 92.56 204 SER A N 1
ATOM 1579 C CA . SER A 1 204 ? 3.674 -12.615 -6.797 1.00 92.56 204 SER A CA 1
ATOM 1580 C C . SER A 1 204 ? 3.645 -14.120 -7.115 1.00 92.56 204 SER A C 1
ATOM 1582 O O . SER A 1 204 ? 3.349 -14.542 -8.239 1.00 92.56 204 SER A O 1
ATOM 1584 N N . PRO A 1 205 ? 3.910 -14.985 -6.120 1.00 91.56 205 PRO A N 1
ATOM 1585 C CA . PRO A 1 205 ? 3.641 -16.411 -6.238 1.00 91.56 205 PRO A CA 1
ATOM 1586 C C . PRO A 1 205 ? 2.151 -16.699 -6.472 1.00 91.56 205 PRO A C 1
ATOM 1588 O O . PRO A 1 205 ? 1.281 -16.108 -5.842 1.00 91.56 205 PRO A O 1
ATOM 1591 N N . THR A 1 206 ? 1.829 -17.710 -7.284 1.00 89.38 206 THR A N 1
ATOM 1592 C CA . THR A 1 206 ? 0.430 -18.100 -7.573 1.00 89.38 206 THR A CA 1
ATOM 1593 C C . THR A 1 206 ? -0.366 -18.569 -6.350 1.00 89.38 206 THR A C 1
ATOM 1595 O O . THR A 1 206 ? -1.573 -18.766 -6.434 1.00 89.38 206 THR A O 1
ATOM 1598 N N . ASN A 1 207 ? 0.315 -18.860 -5.243 1.00 90.75 207 ASN A N 1
ATOM 1599 C CA . ASN A 1 207 ? -0.284 -19.286 -3.986 1.00 90.75 207 ASN A CA 1
ATOM 1600 C C . ASN A 1 207 ? -0.343 -18.164 -2.939 1.00 90.75 207 ASN A C 1
ATOM 1602 O O . ASN A 1 207 ? -0.590 -18.479 -1.780 1.00 90.75 207 ASN A O 1
ATOM 1606 N N . TRP A 1 208 ? -0.103 -16.908 -3.328 1.00 92.38 208 TRP A N 1
ATOM 1607 C CA . TRP A 1 208 ? -0.148 -15.755 -2.431 1.00 92.38 208 TRP A CA 1
ATOM 1608 C C . TRP A 1 208 ? -1.550 -15.520 -1.865 1.00 92.38 208 TRP A C 1
ATOM 1610 O O . TRP A 1 208 ? -2.558 -15.683 -2.556 1.00 92.38 208 TRP A O 1
ATOM 1620 N N . THR A 1 209 ? -1.627 -15.160 -0.592 1.00 93.69 209 THR A N 1
ATOM 1621 C CA . THR A 1 209 ? -2.847 -14.705 0.085 1.00 93.69 209 THR A CA 1
ATOM 1622 C C . THR A 1 209 ? -2.418 -13.735 1.173 1.00 93.69 209 THR A C 1
ATOM 1624 O O . THR A 1 209 ? -1.640 -14.141 2.038 1.00 93.69 209 THR A O 1
ATOM 1627 N N . ASN A 1 210 ? -2.889 -12.488 1.130 1.00 93.50 210 ASN A N 1
ATOM 1628 C CA . ASN A 1 210 ? -2.413 -11.412 2.010 1.00 93.50 210 ASN A CA 1
ATOM 1629 C C . ASN A 1 210 ? -2.603 -11.783 3.487 1.00 93.50 210 ASN A C 1
ATOM 1631 O O . ASN A 1 210 ? -1.646 -11.776 4.255 1.00 93.50 210 ASN A O 1
ATOM 1635 N N . GLU A 1 211 ? -3.755 -12.363 3.817 1.00 94.56 211 GLU A N 1
ATOM 1636 C CA . GLU A 1 211 ? -4.119 -12.848 5.152 1.00 94.56 211 GLU A CA 1
ATOM 1637 C C . GLU A 1 211 ? -3.229 -13.987 5.693 1.00 94.56 211 GLU A C 1
ATOM 1639 O O . GLU A 1 211 ? -3.356 -14.418 6.839 1.00 94.56 211 GLU A O 1
ATOM 1644 N N . LEU A 1 212 ? -2.332 -14.549 4.880 1.00 93.81 212 LEU A N 1
ATOM 1645 C CA . LEU A 1 212 ? -1.381 -15.580 5.310 1.00 93.81 212 LEU A CA 1
ATOM 1646 C C . LEU A 1 212 ? 0.073 -15.164 5.109 1.00 93.81 212 LEU A C 1
ATOM 1648 O O . LEU A 1 212 ? 0.927 -15.466 5.952 1.00 93.81 212 LEU A O 1
ATOM 1652 N N . ASP A 1 213 ? 0.352 -14.555 3.965 1.00 94.06 213 ASP A N 1
ATOM 1653 C CA . ASP A 1 213 ? 1.696 -14.286 3.477 1.00 94.06 213 ASP A CA 1
ATOM 1654 C C . ASP A 1 213 ? 2.130 -12.835 3.741 1.00 94.06 213 ASP A C 1
ATOM 1656 O O . ASP A 1 213 ? 3.338 -12.596 3.804 1.00 94.06 213 ASP A O 1
ATOM 1660 N N . GLY A 1 214 ? 1.178 -11.932 4.000 1.00 94.69 214 GLY A N 1
ATOM 1661 C CA . GLY A 1 214 ? 1.365 -10.510 4.281 1.00 94.69 214 GLY A CA 1
ATOM 1662 C C . GLY A 1 214 ? 1.341 -9.627 3.034 1.00 94.69 214 GLY A C 1
ATOM 1663 O O . GLY A 1 214 ? 0.983 -10.063 1.936 1.00 94.69 214 GLY A O 1
ATOM 1664 N N . LEU A 1 215 ? 1.791 -8.389 3.205 1.00 96.31 215 LEU A N 1
ATOM 1665 C CA . LEU A 1 215 ? 1.972 -7.413 2.139 1.00 96.31 215 LEU A CA 1
ATOM 1666 C C . LEU A 1 215 ? 3.094 -7.799 1.166 1.00 96.31 215 LEU A C 1
ATOM 1668 O O . LEU A 1 215 ? 4.099 -8.420 1.530 1.00 96.31 215 LEU A O 1
ATOM 1672 N N . ARG A 1 216 ? 2.989 -7.326 -0.081 1.00 95.44 216 ARG A N 1
ATOM 1673 C CA . ARG A 1 216 ? 4.021 -7.431 -1.127 1.00 95.44 216 ARG A CA 1
ATOM 1674 C C . ARG A 1 216 ? 5.208 -6.494 -0.877 1.00 95.44 216 ARG A C 1
ATOM 1676 O O . ARG A 1 216 ? 5.578 -5.696 -1.731 1.00 95.44 216 ARG A O 1
ATOM 1683 N N . CYS A 1 217 ? 5.861 -6.631 0.268 1.00 95.69 217 CYS A N 1
ATOM 1684 C CA . CYS A 1 217 ? 7.101 -5.938 0.603 1.00 95.69 217 CYS A CA 1
ATOM 1685 C C . CYS A 1 217 ? 8.111 -6.873 1.264 1.00 95.69 217 CYS A C 1
ATOM 1687 O O . CYS A 1 217 ? 7.748 -7.927 1.768 1.00 95.69 217 CYS A O 1
ATOM 1689 N N . TYR A 1 218 ? 9.395 -6.522 1.259 1.00 95.25 218 TYR A N 1
ATOM 1690 C CA . TYR A 1 218 ? 10.448 -7.310 1.898 1.00 95.25 218 TYR A CA 1
ATOM 1691 C C . TYR A 1 218 ? 11.177 -6.495 2.961 1.00 95.25 218 TYR A C 1
ATOM 1693 O O . TYR A 1 218 ? 11.884 -5.542 2.641 1.00 95.25 218 TYR A O 1
ATOM 1701 N N . ALA A 1 219 ? 11.049 -6.915 4.220 1.00 94.50 219 ALA A N 1
ATOM 1702 C CA . ALA A 1 219 ? 11.684 -6.300 5.382 1.00 94.50 219 ALA A CA 1
ATOM 1703 C C . ALA A 1 219 ? 12.294 -7.392 6.289 1.00 94.50 219 ALA A C 1
ATOM 1705 O O . ALA A 1 219 ? 11.593 -8.002 7.094 1.00 94.50 219 ALA A O 1
ATOM 1706 N N . PRO A 1 220 ? 13.595 -7.712 6.151 1.00 91.38 220 PRO A N 1
ATOM 1707 C CA . PRO A 1 220 ? 14.188 -8.859 6.847 1.00 91.38 220 PRO A CA 1
ATOM 1708 C C . PRO A 1 220 ? 14.513 -8.622 8.329 1.00 91.38 220 PRO A C 1
ATOM 1710 O O . PRO A 1 220 ? 14.661 -9.586 9.081 1.00 91.38 220 PRO A O 1
ATOM 1713 N N . ASN A 1 221 ? 14.670 -7.368 8.758 1.00 89.94 221 ASN A N 1
ATOM 1714 C CA . ASN A 1 221 ? 14.974 -7.005 10.147 1.00 89.94 221 ASN A CA 1
ATOM 1715 C C . ASN A 1 221 ? 14.035 -5.875 10.596 1.00 89.94 221 ASN A C 1
ATOM 1717 O O . ASN A 1 221 ? 13.602 -5.124 9.735 1.00 89.94 221 ASN A O 1
ATOM 1721 N N . PRO A 1 222 ? 13.814 -5.664 11.905 1.00 85.38 222 PRO A N 1
ATOM 1722 C CA . PRO A 1 222 ? 12.921 -4.615 12.427 1.00 85.38 222 PRO A CA 1
ATOM 1723 C C . PRO A 1 222 ? 13.482 -3.181 12.312 1.00 85.38 222 PRO A C 1
ATOM 1725 O O . PRO A 1 222 ? 13.068 -2.292 13.043 1.00 85.38 222 PRO A O 1
ATOM 1728 N N . GLU A 1 223 ? 14.517 -2.967 11.500 1.00 90.44 223 GLU A N 1
ATOM 1729 C CA . GLU A 1 223 ? 14.957 -1.613 11.138 1.00 90.44 223 GLU A CA 1
ATOM 1730 C C . GLU A 1 223 ? 14.156 -1.144 9.914 1.00 90.44 223 GLU A C 1
ATOM 1732 O O . GLU A 1 223 ? 13.386 -1.918 9.363 1.00 90.44 223 GLU A O 1
ATOM 1737 N N . SER A 1 224 ? 14.350 0.094 9.457 1.00 92.44 224 SER A N 1
ATOM 1738 C CA . SER A 1 224 ? 13.672 0.625 8.269 1.00 92.44 224 SER A CA 1
ATOM 1739 C C . SER A 1 224 ? 14.663 1.174 7.246 1.00 92.44 224 SER A C 1
ATOM 1741 O O . SER A 1 224 ? 15.832 1.430 7.563 1.00 92.44 224 SER A O 1
ATOM 1743 N N . SER A 1 225 ? 14.194 1.458 6.027 1.00 91.44 225 SER A N 1
ATOM 1744 C CA . SER A 1 225 ? 15.020 2.168 5.052 1.00 91.44 225 SER A CA 1
ATOM 1745 C C . SER A 1 225 ? 15.369 3.580 5.533 1.00 91.44 225 SER A C 1
ATOM 1747 O O . SER A 1 225 ? 14.584 4.262 6.205 1.00 91.44 225 SER A O 1
ATOM 1749 N N . ILE A 1 226 ? 16.566 4.031 5.147 1.00 89.31 226 ILE A N 1
ATOM 1750 C CA . ILE A 1 226 ? 16.990 5.434 5.267 1.00 89.31 226 ILE A CA 1
ATOM 1751 C C . ILE A 1 226 ? 16.358 6.321 4.187 1.00 89.31 226 ILE A C 1
ATOM 1753 O O . ILE A 1 226 ? 16.381 7.544 4.319 1.00 89.31 226 ILE A O 1
ATOM 1757 N N . LEU A 1 227 ? 15.876 5.703 3.109 1.00 88.75 227 LEU A N 1
ATOM 1758 C CA . LEU A 1 227 ? 15.192 6.343 1.995 1.00 88.75 227 LEU A CA 1
ATOM 1759 C C . LEU A 1 227 ? 13.686 6.253 2.230 1.00 88.75 227 LEU A C 1
ATOM 1761 O O . LEU A 1 227 ? 13.212 5.299 2.838 1.00 88.75 227 LEU A O 1
ATOM 1765 N N . ASN A 1 228 ? 12.960 7.252 1.750 1.00 86.00 228 ASN A N 1
ATOM 1766 C CA . ASN A 1 228 ? 11.518 7.408 1.928 1.00 86.00 228 ASN A CA 1
ATOM 1767 C C . ASN A 1 228 ? 10.773 7.548 0.589 1.00 86.00 228 ASN A C 1
ATOM 1769 O O . ASN A 1 228 ? 9.611 7.935 0.573 1.00 86.00 228 ASN A O 1
ATOM 1773 N N . GLU A 1 229 ? 11.466 7.312 -0.522 1.00 86.56 229 GLU A N 1
ATOM 1774 C CA . GLU A 1 229 ? 10.899 7.319 -1.870 1.00 86.56 229 GLU A CA 1
ATOM 1775 C C . GLU A 1 229 ? 10.655 5.881 -2.314 1.00 86.56 229 GLU A C 1
ATOM 1777 O O . GLU A 1 229 ? 11.398 4.982 -1.911 1.00 86.56 229 GLU A O 1
ATOM 1782 N N . TRP A 1 230 ? 9.654 5.670 -3.170 1.00 88.19 230 TRP A N 1
ATOM 1783 C CA . TRP A 1 230 ? 9.405 4.361 -3.768 1.00 88.19 230 TRP A CA 1
ATOM 1784 C C . TRP A 1 230 ? 10.688 3.808 -4.426 1.00 88.19 230 TRP A C 1
ATOM 1786 O O . TRP A 1 230 ? 11.451 4.575 -5.017 1.00 88.19 230 TRP A O 1
ATOM 1796 N N . PRO A 1 231 ? 10.982 2.499 -4.318 1.00 91.69 231 PRO A N 1
ATOM 1797 C CA . PRO A 1 231 ? 10.207 1.448 -3.652 1.00 91.69 231 PRO A CA 1
ATOM 1798 C C . PRO A 1 231 ? 10.481 1.323 -2.147 1.00 91.69 231 PRO A C 1
ATOM 1800 O O . PRO A 1 231 ? 10.012 0.370 -1.535 1.00 91.69 231 PRO A O 1
ATOM 1803 N N . PHE A 1 232 ? 11.269 2.215 -1.545 1.00 92.62 232 PHE A N 1
ATOM 1804 C CA . PHE A 1 232 ? 11.744 2.074 -0.173 1.00 92.62 232 PHE A CA 1
ATOM 1805 C C . PHE A 1 232 ? 10.682 2.403 0.875 1.00 92.62 232 PHE A C 1
ATOM 1807 O O . PHE A 1 232 ? 9.992 3.416 0.792 1.00 92.62 232 PHE A O 1
ATOM 1814 N N . ILE A 1 233 ? 10.644 1.580 1.920 1.00 93.69 233 ILE A N 1
ATOM 1815 C CA . ILE A 1 233 ? 9.726 1.706 3.048 1.00 93.69 233 ILE A CA 1
ATOM 1816 C C . ILE A 1 233 ? 10.506 2.195 4.269 1.00 93.69 233 ILE A C 1
ATOM 1818 O O . ILE A 1 233 ? 11.495 1.588 4.699 1.00 93.69 233 ILE A O 1
ATOM 1822 N N . THR A 1 234 ? 10.071 3.319 4.829 1.00 91.94 234 THR A N 1
ATOM 1823 C CA . THR A 1 234 ? 10.669 3.938 6.016 1.00 91.94 234 THR A CA 1
ATOM 1824 C C . THR A 1 234 ? 9.655 3.968 7.149 1.00 91.94 234 THR A C 1
ATOM 1826 O O . THR A 1 234 ? 8.485 4.200 6.899 1.00 91.94 234 THR A O 1
ATOM 1829 N N . GLU A 1 235 ? 10.100 3.812 8.394 1.00 89.88 235 GLU A N 1
ATOM 1830 C CA . GLU A 1 235 ? 9.262 3.998 9.595 1.00 89.88 235 GLU A CA 1
ATOM 1831 C C . GLU A 1 235 ? 9.591 5.318 10.306 1.00 89.88 235 GLU A C 1
ATOM 1833 O O . GLU A 1 235 ? 9.256 5.555 11.469 1.00 89.88 235 GLU A O 1
ATOM 1838 N N . ASN A 1 236 ? 10.341 6.200 9.645 1.00 90.88 236 ASN A N 1
ATOM 1839 C CA . ASN A 1 236 ? 10.710 7.464 10.248 1.00 90.88 236 ASN A CA 1
ATOM 1840 C C . ASN A 1 236 ? 9.454 8.322 10.433 1.00 90.88 236 ASN A C 1
ATOM 1842 O O . ASN A 1 236 ? 8.920 8.858 9.466 1.00 90.88 236 ASN A O 1
ATOM 1846 N N . ALA A 1 237 ? 9.064 8.529 11.692 1.00 89.44 237 ALA A N 1
ATOM 1847 C CA . ALA A 1 237 ? 7.895 9.310 12.104 1.00 89.44 237 ALA A CA 1
ATOM 1848 C C . ALA A 1 237 ? 7.849 10.764 11.583 1.00 89.44 237 ALA A C 1
ATOM 1850 O O . ALA A 1 237 ? 6.855 11.461 11.762 1.00 89.44 237 ALA A O 1
ATOM 1851 N N . ASN A 1 238 ? 8.937 11.273 10.991 1.00 89.19 238 ASN A N 1
ATOM 1852 C CA . ASN A 1 238 ? 8.928 12.571 10.311 1.00 89.19 238 ASN A CA 1
ATOM 1853 C C . ASN A 1 238 ? 8.366 12.504 8.881 1.00 89.19 238 ASN A C 1
ATOM 1855 O O . ASN A 1 238 ? 8.076 13.557 8.316 1.00 89.19 238 ASN A O 1
ATOM 1859 N N . PHE A 1 239 ? 8.286 11.308 8.294 1.00 89.00 239 PHE A N 1
ATOM 1860 C CA . PHE A 1 239 ? 7.878 11.068 6.910 1.00 89.00 239 PHE A CA 1
ATOM 1861 C C . PHE A 1 239 ? 6.619 10.214 6.792 1.00 89.00 239 PHE A C 1
ATOM 1863 O O . PHE A 1 239 ? 5.878 10.443 5.847 1.00 89.00 239 PHE A O 1
ATOM 1870 N N . THR A 1 240 ? 6.382 9.286 7.724 1.00 91.44 240 THR A N 1
ATOM 1871 C CA . THR A 1 240 ? 5.177 8.447 7.723 1.00 91.44 240 THR A CA 1
ATOM 1872 C C . THR A 1 240 ? 4.523 8.358 9.098 1.00 91.44 240 THR A C 1
ATOM 1874 O O . THR A 1 240 ? 5.213 8.402 10.126 1.00 91.44 240 THR A O 1
ATOM 1877 N N . VAL A 1 241 ? 3.199 8.211 9.118 1.00 90.69 241 VAL A N 1
ATOM 1878 C CA . VAL A 1 241 ? 2.437 7.798 10.305 1.00 90.69 241 VAL A CA 1
ATOM 1879 C C . VAL A 1 241 ? 2.244 6.279 10.397 1.00 90.69 241 VAL A C 1
ATOM 1881 O O . VAL A 1 241 ? 2.017 5.783 11.497 1.00 90.69 241 VAL A O 1
ATOM 1884 N N . PHE A 1 242 ? 2.386 5.542 9.290 1.00 91.88 242 PHE A N 1
ATOM 1885 C CA . PHE A 1 242 ? 2.131 4.100 9.204 1.00 91.88 242 PHE A CA 1
ATOM 1886 C C . PHE A 1 242 ? 3.408 3.301 9.470 1.00 91.88 242 PHE A C 1
ATOM 1888 O O . PHE A 1 242 ? 4.113 2.859 8.566 1.00 91.88 242 PHE A O 1
ATOM 1895 N N . GLN A 1 243 ? 3.737 3.134 10.749 1.00 87.94 243 GLN A N 1
ATOM 1896 C CA . GLN A 1 243 ? 4.961 2.437 11.162 1.00 87.94 243 GLN A CA 1
ATOM 1897 C C . GLN A 1 243 ? 4.819 0.911 11.134 1.00 87.94 243 GLN A C 1
ATOM 1899 O O . GLN A 1 243 ? 5.827 0.223 11.078 1.00 87.94 243 GLN A O 1
ATOM 1904 N N . ASN A 1 244 ? 3.597 0.372 11.135 1.00 91.06 244 ASN A N 1
ATOM 1905 C CA . ASN A 1 244 ? 3.367 -1.074 11.235 1.00 91.06 244 ASN A CA 1
ATOM 1906 C C . ASN A 1 244 ? 3.528 -1.817 9.893 1.00 91.06 244 ASN A C 1
ATOM 1908 O O . ASN A 1 244 ? 3.608 -3.044 9.877 1.00 91.06 244 ASN A O 1
ATOM 1912 N N . ILE A 1 245 ? 3.679 -1.087 8.780 1.00 93.81 245 ILE A N 1
ATOM 1913 C CA . ILE A 1 245 ? 3.821 -1.648 7.426 1.00 93.81 245 ILE A CA 1
ATOM 1914 C C . ILE A 1 245 ? 4.954 -2.685 7.338 1.00 93.81 245 ILE A C 1
ATOM 1916 O O . ILE A 1 245 ? 4.792 -3.718 6.687 1.00 93.81 245 ILE A O 1
ATOM 1920 N N . LEU A 1 246 ? 6.106 -2.460 7.991 1.00 93.69 246 LEU A N 1
ATOM 1921 C CA . LEU A 1 246 ? 7.226 -3.410 7.900 1.00 93.69 246 LEU A CA 1
ATOM 1922 C C . LEU A 1 246 ? 6.933 -4.744 8.591 1.00 93.69 246 LEU A C 1
ATOM 1924 O O . LEU A 1 246 ? 7.437 -5.776 8.143 1.00 93.69 246 LEU A O 1
ATOM 1928 N N . GLU A 1 247 ? 6.138 -4.743 9.663 1.00 92.69 247 GLU A N 1
ATOM 1929 C CA . GLU A 1 247 ? 5.772 -5.971 10.380 1.00 92.69 247 GLU A CA 1
ATOM 1930 C C . GLU A 1 247 ? 4.826 -6.857 9.553 1.00 92.69 247 GLU A C 1
ATOM 1932 O O . GLU A 1 247 ? 4.857 -8.087 9.686 1.00 92.69 247 GLU A O 1
ATOM 1937 N N . ALA A 1 248 ? 4.053 -6.242 8.655 1.00 95.12 248 ALA A N 1
ATOM 1938 C CA . ALA A 1 248 ? 3.148 -6.912 7.730 1.00 95.12 248 ALA A CA 1
ATOM 1939 C C . ALA A 1 248 ? 3.812 -7.393 6.432 1.00 95.12 248 ALA A C 1
ATOM 1941 O O . ALA A 1 248 ? 3.188 -8.109 5.649 1.00 95.12 248 ALA A O 1
ATOM 1942 N N . CYS A 1 249 ? 5.083 -7.057 6.189 1.00 95.56 249 CYS A N 1
ATOM 1943 C CA . CYS A 1 249 ? 5.776 -7.483 4.978 1.00 95.56 249 CYS A CA 1
ATOM 1944 C C . CYS A 1 249 ? 5.861 -9.007 4.811 1.00 95.56 249 CYS A C 1
ATOM 1946 O O . CYS A 1 249 ? 5.900 -9.786 5.769 1.00 95.56 249 CYS A O 1
ATOM 1948 N N . ALA A 1 250 ? 5.969 -9.407 3.543 1.00 92.69 250 ALA A N 1
ATOM 1949 C CA . ALA A 1 250 ? 6.033 -10.768 3.043 1.00 92.69 250 ALA A CA 1
ATOM 1950 C C . ALA A 1 250 ? 6.822 -11.721 3.950 1.00 92.69 250 ALA A C 1
ATOM 1952 O O . ALA A 1 250 ? 8.055 -11.676 4.044 1.00 92.69 250 ALA A O 1
ATOM 1953 N N . ARG A 1 251 ? 6.109 -12.678 4.546 1.00 86.12 251 ARG A N 1
ATOM 1954 C CA . ARG A 1 251 ? 6.704 -13.749 5.363 1.00 86.12 251 ARG A CA 1
ATOM 1955 C C . ARG A 1 251 ? 7.324 -14.854 4.511 1.00 86.12 251 ARG A C 1
ATOM 1957 O O . ARG A 1 251 ? 8.183 -15.599 4.984 1.00 86.12 251 ARG A O 1
ATOM 1964 N N . ASN A 1 252 ? 6.859 -14.996 3.273 1.00 83.94 252 ASN A N 1
ATOM 1965 C CA . ASN A 1 252 ? 7.296 -16.002 2.313 1.00 83.94 252 ASN A CA 1
ATOM 1966 C C . ASN A 1 252 ? 7.419 -15.380 0.912 1.00 83.94 252 ASN A C 1
ATOM 1968 O O . ASN A 1 252 ? 7.051 -14.231 0.716 1.00 83.94 252 ASN A O 1
ATOM 1972 N N . GLY A 1 253 ? 7.951 -16.110 -0.072 1.00 81.44 253 GLY A N 1
ATOM 1973 C CA . GLY A 1 253 ? 8.025 -15.622 -1.460 1.00 81.44 253 GLY A CA 1
ATOM 1974 C C . GLY A 1 253 ? 9.043 -14.500 -1.698 1.00 81.44 253 GLY A C 1
ATOM 1975 O O . GLY A 1 253 ? 9.058 -13.909 -2.770 1.00 81.44 253 GLY A O 1
ATOM 1976 N N . THR A 1 254 ? 9.923 -14.239 -0.730 1.00 88.31 254 THR A N 1
ATOM 1977 C CA . THR A 1 254 ? 10.994 -13.228 -0.797 1.00 88.31 254 THR A CA 1
ATOM 1978 C C . THR A 1 254 ? 12.340 -13.820 -1.228 1.00 88.31 254 THR A C 1
ATOM 1980 O O . THR A 1 254 ? 13.394 -13.187 -1.130 1.00 88.31 254 THR A O 1
ATOM 1983 N N . GLU A 1 255 ? 12.330 -15.059 -1.727 1.00 83.06 255 GLU A N 1
ATOM 1984 C CA . GLU A 1 255 ? 13.524 -15.713 -2.248 1.00 83.06 255 GLU A CA 1
ATOM 1985 C C . GLU A 1 255 ? 14.018 -14.970 -3.498 1.00 83.06 255 GLU A C 1
ATOM 1987 O O . GLU A 1 255 ? 13.310 -14.871 -4.496 1.00 83.06 255 GLU A O 1
ATOM 1992 N N . ASN A 1 256 ? 15.272 -14.511 -3.467 1.00 83.69 256 ASN A N 1
ATOM 1993 C CA . ASN A 1 256 ? 15.940 -13.766 -4.547 1.00 83.69 256 ASN A CA 1
ATOM 1994 C C . ASN A 1 256 ? 15.513 -12.300 -4.714 1.00 83.69 256 ASN A C 1
ATOM 1996 O O . ASN A 1 256 ? 15.866 -11.691 -5.723 1.00 83.69 256 ASN A O 1
ATOM 2000 N N . ILE A 1 257 ? 14.835 -11.710 -3.725 1.00 88.50 257 ILE A N 1
ATOM 2001 C CA . ILE A 1 257 ? 14.631 -10.260 -3.713 1.00 88.50 257 ILE A CA 1
ATOM 2002 C C . ILE A 1 257 ? 15.974 -9.540 -3.573 1.00 88.50 257 ILE A C 1
ATOM 2004 O O . ILE A 1 257 ? 16.868 -9.946 -2.824 1.00 88.50 257 ILE A O 1
ATOM 2008 N N . ILE A 1 258 ? 16.116 -8.479 -4.359 1.00 86.19 258 ILE A N 1
ATOM 2009 C CA . ILE A 1 258 ? 17.291 -7.622 -4.395 1.00 86.19 258 ILE A CA 1
ATOM 2010 C C . ILE A 1 258 ? 16.956 -6.372 -3.591 1.00 86.19 258 ILE A C 1
ATOM 2012 O O . ILE A 1 258 ? 15.998 -5.688 -3.924 1.00 86.19 258 ILE A O 1
ATOM 2016 N N . ASP A 1 259 ? 17.807 -6.058 -2.615 1.00 88.44 259 ASP A N 1
ATOM 2017 C CA . ASP A 1 259 ? 17.624 -4.989 -1.618 1.00 88.44 259 ASP A CA 1
ATOM 2018 C C . ASP A 1 259 ? 16.683 -5.367 -0.462 1.00 88.44 259 ASP A C 1
ATOM 2020 O O . ASP A 1 259 ? 16.150 -6.472 -0.421 1.00 88.44 259 ASP A O 1
ATOM 2024 N N . GLU A 1 260 ? 16.580 -4.487 0.531 1.00 91.75 260 GLU A N 1
ATOM 2025 C CA . GLU A 1 260 ? 15.796 -4.666 1.758 1.00 91.75 260 GLU A CA 1
ATOM 2026 C C . GLU A 1 260 ? 14.936 -3.419 1.994 1.00 91.75 260 GLU A C 1
ATOM 2028 O O . GLU A 1 260 ? 15.327 -2.323 1.588 1.00 91.75 260 GLU A O 1
ATOM 2033 N N . TYR A 1 261 ? 13.812 -3.576 2.696 1.00 93.94 261 TYR A N 1
ATOM 2034 C CA . TYR A 1 261 ? 12.858 -2.504 3.013 1.00 93.94 261 TYR A CA 1
ATOM 2035 C C . TYR A 1 261 ? 12.222 -1.901 1.770 1.00 93.94 261 TYR A C 1
ATOM 2037 O O . TYR A 1 261 ? 12.272 -0.689 1.573 1.00 93.94 261 TYR A O 1
ATOM 2045 N N . ILE A 1 262 ? 11.674 -2.759 0.913 1.00 93.81 262 ILE A N 1
ATOM 2046 C CA . ILE A 1 262 ? 11.108 -2.353 -0.374 1.00 93.81 262 ILE A CA 1
ATOM 2047 C C . ILE A 1 262 ? 9.753 -3.000 -0.639 1.00 93.81 262 ILE A C 1
ATOM 2049 O O . ILE A 1 262 ? 9.531 -4.141 -0.232 1.00 93.81 262 ILE A O 1
ATOM 2053 N N . TRP A 1 263 ? 8.900 -2.322 -1.399 1.00 95.00 263 TRP A N 1
ATOM 2054 C CA . TRP A 1 263 ? 7.770 -2.936 -2.104 1.00 95.00 263 TRP A CA 1
ATOM 2055 C C . TRP A 1 263 ? 8.265 -3.872 -3.212 1.00 95.00 263 TRP A C 1
ATOM 2057 O O . TRP A 1 263 ? 9.359 -3.675 -3.732 1.00 95.00 263 TRP A O 1
ATOM 2067 N N . LEU A 1 264 ? 7.533 -4.938 -3.543 1.00 94.44 264 LEU A N 1
ATOM 2068 C CA . LEU A 1 264 ? 8.001 -6.000 -4.448 1.00 94.44 264 LEU A CA 1
ATOM 2069 C C . LEU A 1 264 ? 7.452 -5.923 -5.875 1.00 94.44 264 LEU A C 1
ATOM 2071 O O . LEU A 1 264 ? 8.116 -6.471 -6.755 1.00 94.44 264 LEU A O 1
ATOM 2075 N N . GLY A 1 265 ? 6.287 -5.304 -6.070 1.00 94.06 265 GLY A N 1
ATOM 2076 C CA . GLY A 1 265 ? 5.675 -5.069 -7.380 1.00 94.06 265 GLY A CA 1
ATOM 2077 C C . GLY A 1 265 ? 6.324 -3.919 -8.158 1.00 94.06 265 GLY A C 1
ATOM 2078 O O . GLY A 1 265 ? 7.396 -3.434 -7.772 1.00 94.06 265 GLY A O 1
ATOM 2079 N N . THR A 1 266 ? 5.670 -3.508 -9.243 1.00 95.31 266 THR A N 1
ATOM 2080 C CA . THR A 1 266 ? 5.959 -2.252 -9.960 1.00 95.31 266 THR A CA 1
ATOM 2081 C C . THR A 1 266 ? 5.286 -1.072 -9.246 1.00 95.31 266 THR A C 1
ATOM 2083 O O . THR A 1 266 ? 4.629 -1.266 -8.219 1.00 95.31 266 THR A O 1
ATOM 2086 N N . ASN A 1 267 ? 5.583 0.153 -9.668 1.00 94.88 267 ASN A N 1
ATOM 2087 C CA . ASN A 1 267 ? 5.175 1.402 -9.040 1.00 94.88 267 ASN A CA 1
ATOM 2088 C C . ASN A 1 267 ? 3.904 1.942 -9.701 1.00 94.88 267 ASN A C 1
ATOM 2090 O O . ASN A 1 267 ? 4.040 2.543 -10.755 1.00 94.88 267 ASN A O 1
ATOM 2094 N N . PRO A 1 268 ? 2.736 1.928 -9.033 1.00 95.88 268 PRO A N 1
ATOM 2095 C CA . PRO A 1 268 ? 1.481 2.283 -9.701 1.00 95.88 268 PRO A CA 1
ATOM 2096 C C . PRO A 1 268 ? 1.263 3.748 -10.087 1.00 95.88 268 PRO A C 1
ATOM 2098 O O . PRO A 1 268 ? 0.139 4.207 -10.257 1.00 95.88 268 PRO A O 1
ATOM 2101 N N . VAL A 1 269 ? 2.316 4.554 -10.049 1.00 94.62 269 VAL A N 1
ATOM 2102 C CA . VAL A 1 269 ? 2.274 5.993 -10.313 1.00 94.62 269 VAL A CA 1
ATOM 2103 C C . VAL A 1 269 ? 3.513 6.477 -11.068 1.00 94.62 269 VAL A C 1
ATOM 2105 O O . VAL A 1 269 ? 3.695 7.690 -11.210 1.00 94.62 269 VAL A O 1
ATOM 2108 N N . GLU A 1 270 ? 4.410 5.577 -11.472 1.00 93.75 270 GLU A N 1
ATOM 2109 C CA . GLU A 1 270 ? 5.546 5.904 -12.331 1.00 93.75 270 GLU A CA 1
ATOM 2110 C C . GLU A 1 270 ? 5.789 4.778 -13.334 1.00 93.75 270 GLU A C 1
ATOM 2112 O O . GLU A 1 270 ? 6.191 3.692 -12.933 1.00 93.75 270 GLU A O 1
ATOM 2117 N N . GLU A 1 271 ? 5.720 5.134 -14.619 1.00 94.69 271 GLU A N 1
ATOM 2118 C CA . GLU A 1 271 ? 5.748 4.237 -15.786 1.00 94.69 271 GLU A CA 1
ATOM 2119 C C . GLU A 1 271 ? 6.947 3.265 -15.889 1.00 94.69 271 GLU A C 1
ATOM 2121 O O . GLU A 1 271 ? 7.003 2.474 -16.823 1.00 94.69 271 GLU A O 1
ATOM 2126 N N . ASP A 1 272 ? 7.982 3.394 -15.054 1.00 93.00 272 ASP A N 1
ATOM 2127 C CA . ASP A 1 272 ? 9.268 2.706 -15.233 1.00 93.00 272 ASP A CA 1
ATOM 2128 C C . ASP A 1 272 ? 9.915 2.357 -13.878 1.00 93.00 272 ASP A C 1
ATOM 2130 O O . ASP A 1 272 ? 10.633 3.155 -13.246 1.00 93.00 272 ASP A O 1
ATOM 2134 N N . SER A 1 273 ? 9.639 1.135 -13.421 1.00 93.06 273 SER A N 1
ATOM 2135 C CA . SER A 1 273 ? 9.910 0.636 -12.067 1.00 93.06 273 SER A CA 1
ATOM 2136 C C . SER A 1 273 ? 11.297 0.038 -11.863 1.00 93.06 273 SER A C 1
ATOM 2138 O O . SER A 1 273 ? 11.616 -0.511 -10.793 1.00 93.06 273 SER A O 1
ATOM 2140 N N . ASP A 1 274 ? 12.171 0.185 -12.851 1.00 90.06 274 ASP A N 1
ATOM 2141 C CA . ASP A 1 274 ? 13.538 -0.293 -12.801 1.00 90.06 274 ASP A CA 1
ATOM 2142 C C . ASP A 1 274 ? 14.293 0.172 -11.555 1.00 90.06 274 A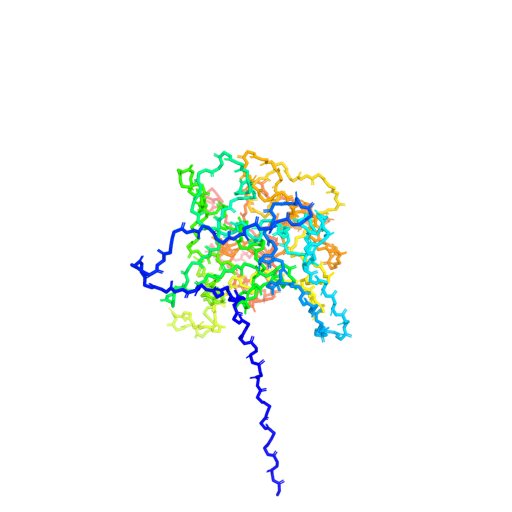SP A C 1
ATOM 2144 O O . ASP A 1 274 ? 14.585 1.358 -11.342 1.00 90.06 274 ASP A O 1
ATOM 2148 N N . ARG A 1 275 ? 14.751 -0.799 -10.761 1.00 87.88 275 ARG A N 1
ATOM 2149 C CA . ARG A 1 275 ? 15.416 -0.531 -9.474 1.00 87.88 275 ARG A CA 1
ATOM 2150 C C . ARG A 1 275 ? 16.794 -1.160 -9.331 1.00 87.88 275 ARG A C 1
ATOM 2152 O O . ARG A 1 275 ? 17.603 -0.711 -8.505 1.00 87.88 275 ARG A O 1
ATOM 2159 N N . PHE A 1 276 ? 17.119 -2.161 -10.148 1.00 87.50 276 PHE A N 1
ATOM 2160 C CA . PHE A 1 276 ? 18.451 -2.760 -10.173 1.00 87.50 276 PHE A CA 1
ATOM 2161 C C . PHE A 1 276 ? 18.986 -2.977 -11.591 1.00 87.50 276 PHE A C 1
ATOM 2163 O O . PHE A 1 276 ? 18.261 -2.983 -12.570 1.00 87.50 276 PHE A O 1
ATOM 2170 N N . ASN A 1 277 ? 20.301 -3.163 -11.695 1.00 86.19 277 ASN A N 1
ATOM 2171 C CA . ASN A 1 277 ? 20.998 -3.552 -12.921 1.00 86.19 277 ASN A CA 1
ATOM 2172 C C . ASN A 1 277 ? 21.849 -4.794 -12.646 1.00 86.19 277 ASN A C 1
ATOM 2174 O O . ASN A 1 277 ? 22.543 -4.861 -11.625 1.00 86.19 277 ASN A O 1
ATOM 2178 N N . TYR A 1 278 ? 21.818 -5.764 -13.554 1.00 82.25 278 TYR A N 1
ATOM 2179 C CA . TYR A 1 278 ? 22.642 -6.962 -13.521 1.00 82.25 278 TYR A CA 1
ATOM 2180 C C . TYR A 1 278 ? 23.805 -6.899 -14.526 1.00 82.25 278 TYR A C 1
ATOM 2182 O O . TYR A 1 278 ? 23.636 -7.007 -15.736 1.00 82.25 278 TYR A O 1
ATOM 2190 N N . ASP A 1 279 ? 25.039 -6.829 -14.019 1.00 77.69 279 ASP A N 1
ATOM 2191 C CA . ASP A 1 279 ? 26.252 -6.734 -14.853 1.00 77.69 279 ASP A CA 1
ATOM 2192 C C . ASP A 1 279 ? 26.809 -8.093 -15.338 1.00 77.69 279 ASP A C 1
ATOM 2194 O O . ASP A 1 279 ? 27.963 -8.184 -15.768 1.00 77.69 279 ASP A O 1
ATOM 2198 N N . GLY A 1 280 ? 26.027 -9.174 -15.229 1.00 75.62 280 GLY A N 1
ATOM 2199 C CA . GLY A 1 280 ? 26.475 -10.546 -15.500 1.00 75.62 280 GLY A CA 1
ATOM 2200 C C . GLY A 1 280 ? 27.181 -11.228 -14.322 1.00 75.62 280 GLY A C 1
ATOM 2201 O O . GLY A 1 280 ? 27.527 -12.409 -14.409 1.00 75.62 280 GLY A O 1
ATOM 2202 N N . VAL A 1 281 ? 27.421 -10.508 -13.219 1.00 78.62 281 VAL A N 1
ATOM 2203 C CA . VAL A 1 281 ? 28.084 -11.038 -12.017 1.00 78.62 281 VAL A CA 1
ATOM 2204 C C . VAL A 1 281 ? 27.332 -10.659 -10.742 1.00 78.62 281 VAL A C 1
ATOM 2206 O O . VAL A 1 281 ? 27.247 -11.479 -9.825 1.00 78.62 281 VAL A O 1
ATOM 2209 N N . LYS A 1 282 ? 26.813 -9.432 -10.645 1.00 80.88 282 LYS A N 1
ATOM 2210 C CA . LYS A 1 282 ? 26.135 -8.897 -9.462 1.00 80.88 282 LYS A CA 1
ATOM 2211 C C . LYS A 1 282 ? 24.992 -7.963 -9.836 1.00 80.88 282 LYS A C 1
ATOM 2213 O O . LYS A 1 282 ? 25.079 -7.215 -10.806 1.00 80.88 282 LYS A O 1
ATOM 2218 N N . HIS A 1 283 ? 23.986 -7.941 -8.970 1.00 81.94 283 HIS A N 1
ATOM 2219 C CA . HIS A 1 283 ? 22.960 -6.908 -8.966 1.00 81.94 283 HIS A CA 1
ATOM 2220 C C . HIS A 1 283 ? 23.513 -5.632 -8.321 1.00 81.94 283 HIS A C 1
ATOM 2222 O O . HIS A 1 283 ? 24.186 -5.681 -7.283 1.00 81.94 283 HIS A O 1
ATOM 2228 N N . ARG A 1 284 ? 23.268 -4.489 -8.958 1.00 80.69 284 ARG A N 1
ATOM 2229 C CA . ARG A 1 284 ? 23.657 -3.156 -8.496 1.00 80.69 284 ARG A CA 1
ATOM 2230 C C . ARG A 1 284 ? 22.420 -2.275 -8.407 1.00 80.69 284 ARG A C 1
ATOM 2232 O O . ARG A 1 284 ? 21.617 -2.260 -9.329 1.00 80.69 284 ARG A O 1
ATOM 2239 N N . ARG A 1 285 ? 22.314 -1.524 -7.314 1.00 77.62 285 ARG A N 1
ATOM 2240 C CA . ARG A 1 285 ? 21.234 -0.559 -7.081 1.00 77.62 285 ARG A CA 1
ATOM 2241 C C . ARG A 1 285 ? 21.386 0.662 -7.979 1.00 77.62 285 ARG A C 1
ATOM 2243 O O . ARG A 1 285 ? 22.518 1.083 -8.231 1.00 77.62 285 ARG A O 1
ATOM 2250 N N . LEU A 1 286 ? 20.259 1.218 -8.409 1.00 68.75 286 LEU A N 1
ATOM 2251 C CA . LEU A 1 286 ? 20.216 2.353 -9.335 1.00 68.75 286 LEU A CA 1
ATOM 2252 C C . LEU A 1 286 ? 19.860 3.689 -8.670 1.00 68.75 286 LEU A C 1
ATOM 2254 O O . LEU A 1 286 ? 20.232 4.742 -9.189 1.00 68.75 286 LEU A O 1
ATOM 2258 N N . PHE A 1 287 ? 19.247 3.647 -7.483 1.00 66.75 287 PHE A N 1
ATOM 2259 C CA . PHE A 1 287 ? 18.819 4.836 -6.745 1.00 66.75 287 PHE A CA 1
ATOM 2260 C C . PHE A 1 287 ? 19.926 5.910 -6.620 1.00 66.75 287 PHE A C 1
ATOM 2262 O O . PHE A 1 287 ? 21.071 5.575 -6.275 1.00 66.75 287 PHE A O 1
ATOM 2269 N N . PRO A 1 288 ? 19.613 7.206 -6.850 1.00 61.44 288 PRO A N 1
ATOM 2270 C CA . PRO A 1 288 ? 18.281 7.791 -7.092 1.00 61.44 288 PRO A CA 1
ATOM 2271 C C . PRO A 1 288 ? 17.819 7.791 -8.559 1.00 61.44 288 PRO A C 1
ATOM 2273 O O . PRO A 1 288 ? 16.815 8.410 -8.873 1.00 61.44 288 PRO A O 1
ATOM 2276 N N . SER A 1 289 ? 18.557 7.168 -9.480 1.00 68.62 289 SER A N 1
ATOM 2277 C CA . SER A 1 289 ? 18.095 7.024 -10.863 1.00 68.62 289 SER A CA 1
ATOM 2278 C C . SER A 1 289 ? 17.233 5.769 -10.946 1.00 68.62 289 SER A C 1
ATOM 2280 O O . SER A 1 289 ? 17.779 4.674 -10.895 1.00 68.62 289 SER A O 1
ATOM 2282 N N . SER A 1 290 ? 15.920 5.903 -11.075 1.00 74.88 290 SER A N 1
ATOM 2283 C CA . SER A 1 290 ? 15.071 4.833 -11.605 1.00 74.88 290 SER A CA 1
ATOM 2284 C C . SER A 1 290 ? 15.169 4.812 -13.133 1.00 74.88 290 SER A C 1
ATOM 2286 O O . SER A 1 290 ? 15.835 5.664 -13.745 1.00 74.88 290 SER A O 1
ATOM 2288 N N . GLY A 1 291 ? 14.620 3.771 -13.733 1.00 82.75 291 GLY A N 1
ATOM 2289 C CA . GLY A 1 291 ? 14.147 3.796 -15.106 1.00 82.75 291 GLY A CA 1
ATOM 2290 C C . GLY A 1 291 ? 15.145 3.634 -16.245 1.00 82.75 291 GLY A C 1
ATOM 2291 O O . GLY A 1 291 ? 16.117 4.397 -16.340 1.00 82.75 291 GLY A O 1
ATOM 2292 N N . ASP A 1 292 ? 14.934 2.681 -17.148 1.00 84.50 292 ASP A N 1
ATOM 2293 C CA . ASP A 1 292 ? 15.677 2.544 -18.398 1.00 84.50 292 ASP A CA 1
ATOM 2294 C C . ASP A 1 292 ? 15.004 3.175 -19.624 1.00 84.50 292 ASP A C 1
ATOM 2296 O O . ASP A 1 292 ? 15.671 3.329 -20.651 1.00 84.50 292 ASP A O 1
ATOM 2300 N N . GLY A 1 293 ? 13.804 3.724 -19.489 1.00 86.69 293 GLY A N 1
ATOM 2301 C CA . GLY A 1 293 ? 13.037 4.371 -20.549 1.00 86.69 293 GLY A CA 1
ATOM 2302 C C . GLY A 1 293 ? 12.205 3.405 -21.391 1.00 86.69 293 GLY A C 1
ATOM 2303 O O . GLY A 1 293 ? 11.723 3.811 -22.453 1.00 86.69 293 GLY A O 1
ATOM 2304 N N . ILE A 1 294 ? 12.082 2.153 -20.960 1.00 88.75 294 ILE A N 1
ATOM 2305 C CA . ILE A 1 294 ? 11.050 1.214 -21.386 1.00 88.75 294 ILE A CA 1
ATOM 2306 C C . ILE A 1 294 ? 10.011 1.175 -20.260 1.00 88.75 294 ILE A C 1
ATOM 2308 O O . ILE A 1 294 ? 10.392 1.173 -19.101 1.00 88.75 294 ILE A O 1
ATOM 2312 N N . THR A 1 295 ? 8.720 1.218 -20.597 1.00 94.00 295 THR A N 1
ATOM 2313 C CA . THR A 1 295 ? 7.664 1.221 -19.574 1.00 94.00 295 THR A CA 1
ATOM 2314 C C . THR A 1 295 ? 7.380 -0.180 -19.045 1.00 94.00 295 THR A C 1
ATOM 2316 O O . THR A 1 295 ? 7.565 -1.158 -19.786 1.00 94.00 295 THR A O 1
ATOM 2319 N N . ASP A 1 296 ? 6.868 -0.288 -17.818 1.00 95.00 296 ASP A N 1
ATOM 2320 C CA . ASP A 1 296 ? 6.592 -1.575 -17.176 1.00 95.00 296 ASP A CA 1
ATOM 2321 C C . ASP A 1 296 ? 5.599 -2.391 -18.014 1.00 95.00 296 ASP A C 1
ATOM 2323 O O . ASP A 1 296 ? 5.858 -3.558 -18.338 1.00 95.00 296 ASP A O 1
ATOM 2327 N N . GLY A 1 297 ? 4.516 -1.763 -18.486 1.00 94.81 297 GLY A N 1
ATOM 2328 C CA . GLY A 1 297 ? 3.538 -2.398 -19.373 1.00 94.81 297 GLY A CA 1
ATOM 2329 C C . GLY A 1 297 ? 4.153 -2.969 -20.661 1.00 94.81 297 GLY A C 1
ATOM 2330 O O . GLY A 1 297 ? 3.801 -4.076 -21.102 1.00 94.81 297 GLY A O 1
ATOM 2331 N N . TRP A 1 298 ? 5.126 -2.271 -21.260 1.00 93.06 298 TRP A N 1
ATOM 2332 C CA . TRP A 1 298 ? 5.855 -2.776 -22.428 1.00 93.06 298 TRP A CA 1
ATOM 2333 C C . TRP A 1 298 ? 6.739 -3.969 -22.054 1.00 93.06 298 TRP A C 1
ATOM 2335 O O . TRP A 1 298 ? 6.721 -4.999 -22.740 1.00 93.06 298 TRP A O 1
ATOM 2345 N N . GLU A 1 299 ? 7.508 -3.861 -20.974 1.00 93.81 299 GLU A N 1
ATOM 2346 C CA . GLU A 1 299 ? 8.398 -4.928 -20.523 1.00 93.81 299 GLU A CA 1
ATOM 2347 C C . GLU A 1 299 ? 7.634 -6.213 -20.208 1.00 93.81 299 GLU A C 1
ATOM 2349 O O . GLU A 1 299 ? 7.969 -7.283 -20.736 1.00 93.81 299 GLU A O 1
ATOM 2354 N N . ILE A 1 300 ? 6.544 -6.102 -19.451 1.00 93.81 300 ILE A N 1
ATOM 2355 C CA . ILE A 1 300 ? 5.670 -7.219 -19.093 1.00 93.81 300 ILE A CA 1
ATOM 2356 C C . ILE A 1 300 ? 5.120 -7.899 -20.351 1.00 93.81 300 ILE A C 1
ATOM 2358 O O . ILE A 1 300 ? 5.175 -9.130 -20.463 1.00 93.81 300 ILE A O 1
ATOM 2362 N N . HIS A 1 301 ? 4.646 -7.129 -21.338 1.00 92.38 301 HIS A N 1
ATOM 2363 C CA . HIS A 1 301 ? 4.105 -7.696 -22.574 1.00 92.38 301 HIS A CA 1
ATOM 2364 C C . HIS A 1 301 ? 5.138 -8.527 -23.350 1.00 92.38 301 HIS A C 1
ATOM 2366 O O . HIS A 1 301 ? 4.813 -9.592 -23.891 1.00 92.38 301 HIS A O 1
ATOM 2372 N N . PHE A 1 302 ? 6.386 -8.056 -23.412 1.00 91.06 302 PHE A N 1
ATOM 2373 C CA . PHE A 1 302 ? 7.469 -8.737 -24.128 1.00 91.06 302 PHE A CA 1
ATOM 2374 C C . PHE A 1 302 ? 8.224 -9.771 -23.279 1.00 91.06 302 PHE A C 1
ATOM 2376 O O . PHE A 1 302 ? 9.118 -10.449 -23.796 1.00 91.06 302 PHE A O 1
ATOM 2383 N N . GLY A 1 303 ? 7.821 -9.973 -22.020 1.00 89.94 303 GLY A N 1
ATOM 2384 C CA . GLY A 1 303 ? 8.423 -10.949 -21.109 1.00 89.94 303 GLY A CA 1
ATOM 2385 C C . GLY A 1 303 ? 9.798 -10.531 -20.584 1.00 89.94 303 GLY A C 1
ATOM 2386 O O . GLY A 1 303 ? 10.624 -11.397 -20.280 1.00 89.94 303 GLY A O 1
ATOM 2387 N N . LEU A 1 304 ? 10.039 -9.224 -20.536 1.00 91.56 304 LEU A N 1
ATOM 2388 C CA . LEU A 1 304 ? 11.143 -8.583 -19.834 1.00 91.56 304 LEU A CA 1
ATOM 2389 C C . LEU A 1 304 ? 10.796 -8.450 -18.338 1.00 91.56 304 LEU A C 1
ATOM 2391 O O . LEU A 1 304 ? 9.673 -8.731 -17.916 1.00 91.56 304 LEU A O 1
ATOM 2395 N N . ASP A 1 305 ? 11.796 -8.122 -17.525 1.00 91.69 305 ASP A N 1
ATOM 2396 C CA . ASP A 1 305 ? 11.640 -7.913 -16.081 1.00 91.69 305 ASP A CA 1
ATOM 2397 C C . ASP A 1 305 ? 11.598 -6.402 -15.794 1.00 91.69 305 ASP A C 1
ATOM 2399 O O . ASP A 1 305 ? 12.677 -5.807 -15.839 1.00 91.69 305 ASP A O 1
ATOM 2403 N N . PRO A 1 306 ? 10.424 -5.822 -15.452 1.00 93.50 306 PRO A N 1
ATOM 2404 C CA . PRO A 1 306 ? 10.214 -4.374 -15.276 1.00 93.50 306 PRO A CA 1
ATOM 2405 C C . PRO A 1 306 ? 10.966 -3.759 -14.087 1.00 93.50 306 PRO A C 1
ATOM 2407 O O . PRO A 1 306 ? 10.881 -2.579 -13.777 1.00 93.50 306 PRO A O 1
ATOM 2410 N N . LEU A 1 307 ? 11.691 -4.583 -13.331 1.00 92.31 307 LEU A N 1
ATOM 2411 C CA . LEU A 1 307 ? 12.495 -4.139 -12.197 1.00 92.31 307 LEU A CA 1
ATOM 2412 C C . LEU A 1 307 ? 13.993 -4.092 -12.543 1.00 92.31 307 LEU A C 1
ATOM 2414 O O . LEU A 1 307 ? 14.811 -3.712 -11.686 1.00 92.31 307 LEU A O 1
ATOM 2418 N N . ASN A 1 308 ? 14.363 -4.521 -13.755 1.00 90.06 308 ASN A N 1
ATOM 2419 C CA . ASN A 1 308 ? 15.729 -4.773 -14.185 1.00 90.06 308 ASN A CA 1
ATOM 2420 C C . ASN A 1 308 ? 16.159 -3.951 -15.412 1.00 90.06 308 ASN A C 1
ATOM 2422 O O . ASN A 1 308 ? 16.151 -4.425 -16.547 1.00 90.06 308 ASN A O 1
ATOM 2426 N N . ARG A 1 309 ? 16.855 -2.854 -15.135 1.00 88.12 309 ARG A N 1
ATOM 2427 C CA . ARG A 1 309 ? 17.388 -1.884 -16.107 1.00 88.12 309 ARG A CA 1
ATOM 2428 C C . ARG A 1 309 ? 18.349 -2.442 -17.153 1.00 88.12 309 ARG A C 1
ATOM 2430 O O . ARG A 1 309 ? 18.818 -1.750 -18.057 1.00 88.12 309 ARG A O 1
ATOM 2437 N N . SER A 1 310 ? 18.825 -3.670 -16.966 1.00 83.75 310 SER A N 1
ATOM 2438 C CA . SER A 1 310 ? 19.641 -4.331 -17.983 1.00 83.75 310 SER A CA 1
ATOM 2439 C C . SER A 1 310 ? 18.824 -4.718 -19.218 1.00 83.75 310 SER A C 1
ATOM 2441 O O . SER A 1 310 ? 19.440 -5.025 -20.240 1.00 83.75 310 SER A O 1
ATOM 2443 N N . ASN A 1 311 ? 17.490 -4.723 -19.130 1.00 81.94 311 ASN A N 1
ATOM 2444 C CA . ASN A 1 311 ? 16.584 -5.158 -20.189 1.00 81.94 311 ASN A CA 1
ATOM 2445 C C . ASN A 1 311 ? 16.679 -4.235 -21.412 1.00 81.94 311 ASN A C 1
ATOM 2447 O O . ASN A 1 311 ? 16.814 -4.759 -22.519 1.00 81.94 311 ASN A O 1
ATOM 2451 N N . ALA A 1 312 ? 16.834 -2.913 -21.243 1.00 80.00 312 ALA A N 1
ATOM 2452 C CA . ALA A 1 312 ? 17.106 -1.993 -22.358 1.00 80.00 312 ALA A CA 1
ATOM 2453 C C . ALA A 1 312 ? 18.374 -2.277 -23.179 1.00 80.00 312 ALA A C 1
ATOM 2455 O O . ALA A 1 312 ? 18.551 -1.697 -24.252 1.00 80.00 312 ALA A O 1
ATOM 2456 N N . LEU A 1 313 ? 19.289 -3.124 -22.700 1.00 75.69 313 LEU A N 1
ATOM 2457 C CA . LEU A 1 313 ? 20.500 -3.499 -23.440 1.00 75.69 313 LEU A CA 1
ATOM 2458 C C . LEU A 1 313 ? 20.353 -4.827 -24.197 1.00 75.69 313 LEU A C 1
ATOM 2460 O O . LEU A 1 313 ? 21.296 -5.254 -24.872 1.00 75.69 313 LEU A O 1
ATOM 2464 N N . ILE A 1 314 ? 19.215 -5.513 -24.064 1.00 74.06 314 ILE A N 1
ATOM 2465 C CA . ILE A 1 314 ? 18.986 -6.829 -24.658 1.00 74.06 314 ILE A CA 1
ATOM 2466 C C . ILE A 1 314 ? 18.285 -6.669 -26.012 1.00 74.06 314 ILE A C 1
ATOM 2468 O O . ILE A 1 314 ? 17.157 -6.205 -26.100 1.00 74.06 314 ILE A O 1
ATOM 2472 N N . ASP A 1 315 ? 18.940 -7.142 -27.071 1.00 74.44 315 ASP A N 1
ATOM 2473 C CA . ASP A 1 315 ? 18.363 -7.291 -28.411 1.00 74.44 315 ASP A CA 1
ATOM 2474 C C . ASP A 1 315 ? 17.843 -8.735 -28.584 1.00 74.44 315 ASP A C 1
ATOM 2476 O O . ASP A 1 315 ? 18.562 -9.632 -29.040 1.00 74.44 315 ASP A O 1
ATOM 2480 N N . LEU A 1 316 ? 16.622 -9.001 -28.100 1.00 75.50 316 LEU A N 1
ATOM 2481 C CA . LEU A 1 316 ? 16.054 -10.357 -28.022 1.00 75.50 316 LEU A CA 1
ATOM 2482 C C . LEU A 1 316 ? 15.849 -11.010 -29.397 1.00 75.50 316 LEU A C 1
ATOM 2484 O O . LEU A 1 316 ? 16.077 -12.216 -29.548 1.00 75.50 316 LEU A O 1
ATOM 2488 N N . ASP A 1 317 ? 15.420 -10.246 -30.399 1.00 77.56 317 ASP A N 1
ATOM 2489 C CA . ASP A 1 317 ? 15.156 -10.746 -31.749 1.00 77.56 317 ASP A CA 1
ATOM 2490 C C . ASP A 1 317 ? 16.362 -10.608 -32.696 1.00 77.56 317 ASP A C 1
ATOM 2492 O O . ASP A 1 317 ? 16.354 -11.205 -33.780 1.00 77.56 317 ASP A O 1
ATOM 2496 N N . ASN A 1 318 ? 17.450 -9.978 -32.233 1.00 77.44 318 ASN A N 1
ATOM 2497 C CA . ASN A 1 318 ? 18.686 -9.734 -32.978 1.00 77.44 318 ASN A CA 1
ATOM 2498 C C . ASN A 1 318 ? 18.430 -8.981 -34.289 1.00 77.44 318 ASN A C 1
ATOM 2500 O O . ASN A 1 318 ? 19.098 -9.247 -35.301 1.00 77.44 318 ASN A O 1
ATOM 2504 N N . ASP A 1 319 ? 17.423 -8.109 -34.302 1.00 74.44 319 ASP A N 1
ATOM 2505 C CA . ASP A 1 319 ? 17.071 -7.333 -35.484 1.00 74.44 319 ASP A CA 1
ATOM 2506 C C . ASP A 1 319 ? 17.892 -6.041 -35.606 1.00 74.44 319 ASP A C 1
ATOM 2508 O O . ASP A 1 319 ? 18.069 -5.557 -36.728 1.00 74.44 319 ASP A O 1
ATOM 2512 N N . GLY A 1 320 ? 18.473 -5.589 -34.487 1.00 73.56 320 GLY A N 1
ATOM 2513 C CA . GLY A 1 320 ? 19.480 -4.550 -34.337 1.00 73.56 320 GLY A CA 1
ATOM 2514 C C . GLY A 1 320 ? 19.237 -3.266 -35.131 1.00 73.56 320 GLY A C 1
ATOM 2515 O O . GLY A 1 320 ? 19.472 -3.188 -36.340 1.00 73.56 320 GLY A O 1
ATOM 2516 N N . TRP A 1 321 ? 18.894 -2.179 -34.439 1.00 72.38 321 TRP A N 1
ATOM 2517 C CA . TRP A 1 321 ? 18.715 -0.876 -35.080 1.00 72.38 321 TRP A CA 1
ATOM 2518 C C . TRP A 1 321 ? 20.038 -0.111 -35.271 1.00 72.38 321 TRP A C 1
ATOM 2520 O O . TRP A 1 321 ? 20.578 0.506 -34.354 1.00 72.38 321 TRP A O 1
ATOM 2530 N N . ASP A 1 322 ? 20.539 -0.082 -36.507 1.00 72.62 322 ASP A N 1
ATOM 2531 C CA . ASP A 1 322 ? 21.681 0.749 -36.914 1.00 72.62 322 ASP A CA 1
ATOM 2532 C C . ASP A 1 322 ? 21.244 2.215 -37.151 1.00 72.62 322 ASP A C 1
ATOM 2534 O O . ASP A 1 322 ? 20.982 2.654 -38.280 1.00 72.62 322 ASP A O 1
ATOM 2538 N N . ALA A 1 323 ? 21.114 2.978 -36.058 1.00 71.88 323 ALA A N 1
ATOM 2539 C CA . ALA A 1 323 ? 20.617 4.357 -36.079 1.00 71.88 323 ALA A CA 1
ATOM 2540 C C . ALA A 1 323 ? 21.487 5.311 -36.918 1.00 71.88 323 ALA A C 1
ATOM 2542 O O . ALA A 1 323 ? 20.957 6.171 -37.633 1.00 71.88 323 ALA A O 1
ATOM 2543 N N . ASN A 1 324 ? 22.815 5.171 -36.841 1.00 73.88 324 ASN A N 1
ATOM 2544 C CA . ASN A 1 324 ? 23.778 6.025 -37.544 1.00 73.88 324 ASN A CA 1
ATOM 2545 C C . ASN A 1 324 ? 24.145 5.490 -38.946 1.00 73.88 324 ASN A C 1
ATOM 2547 O O . ASN A 1 324 ? 24.774 6.210 -39.728 1.00 73.88 324 ASN A O 1
ATOM 2551 N N . ARG A 1 325 ? 23.665 4.290 -39.304 1.00 73.94 325 ARG A N 1
ATOM 2552 C CA . ARG A 1 325 ? 23.837 3.623 -40.604 1.00 73.94 325 ARG A CA 1
ATOM 2553 C C . ARG A 1 325 ? 25.298 3.352 -40.952 1.00 73.94 325 ARG A C 1
ATOM 2555 O O . ARG A 1 325 ? 25.668 3.418 -42.132 1.00 73.94 325 ARG A O 1
ATOM 2562 N N . ASP A 1 326 ? 26.135 3.100 -39.952 1.00 82.19 326 ASP A N 1
ATOM 2563 C CA . ASP A 1 326 ? 27.562 2.836 -40.152 1.00 82.19 326 ASP A CA 1
ATOM 2564 C C . ASP A 1 326 ? 27.864 1.363 -40.499 1.00 82.19 326 ASP A C 1
ATO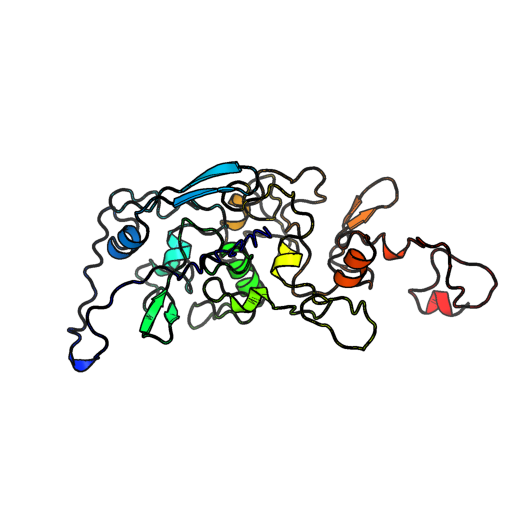M 2566 O O . ASP A 1 326 ? 28.996 1.020 -40.864 1.00 82.19 326 ASP A O 1
ATOM 2570 N N . GLY A 1 327 ? 26.833 0.510 -40.493 1.00 75.69 327 GLY A N 1
ATOM 2571 C CA . GLY A 1 327 ? 26.917 -0.914 -40.786 1.00 75.69 327 GLY A CA 1
ATOM 2572 C C . GLY A 1 327 ? 27.357 -1.765 -39.593 1.00 75.69 327 GLY A C 1
ATOM 2573 O O . GLY A 1 327 ? 27.662 -2.946 -39.790 1.00 75.69 327 GLY A O 1
ATOM 2574 N N . ILE A 1 328 ? 27.417 -1.191 -38.389 1.00 75.38 328 ILE A N 1
ATOM 2575 C CA . ILE A 1 328 ? 27.745 -1.857 -37.130 1.00 75.38 328 ILE A CA 1
ATOM 2576 C C . ILE A 1 328 ? 26.566 -1.682 -36.169 1.00 75.38 328 ILE A C 1
ATOM 2578 O O . ILE A 1 328 ? 26.223 -0.583 -35.756 1.00 75.38 328 ILE A O 1
ATOM 2582 N N . ILE A 1 329 ? 25.982 -2.798 -35.740 1.00 69.50 329 ILE A N 1
ATOM 2583 C CA . ILE A 1 329 ? 24.995 -2.796 -34.658 1.00 69.50 329 ILE A CA 1
ATOM 2584 C C . ILE A 1 329 ? 25.786 -2.799 -33.344 1.00 69.50 329 ILE A C 1
ATOM 2586 O O . ILE A 1 329 ? 26.396 -3.808 -32.976 1.00 69.50 329 ILE A O 1
ATOM 2590 N N . SER A 1 330 ? 25.864 -1.640 -32.687 1.00 63.62 330 SER A N 1
ATOM 2591 C CA . SER A 1 330 ? 26.431 -1.514 -31.340 1.00 63.62 330 SER A CA 1
ATOM 2592 C C . SER A 1 330 ? 25.383 -1.915 -30.306 1.00 63.62 330 SER A C 1
ATOM 2594 O O . SER A 1 330 ? 24.229 -1.522 -30.427 1.00 63.62 330 SER A O 1
ATOM 2596 N N . VAL A 1 331 ? 25.800 -2.621 -29.251 1.00 61.00 331 VAL A N 1
ATOM 2597 C CA . VAL A 1 331 ? 24.961 -2.864 -28.056 1.00 61.00 331 VAL A CA 1
ATOM 2598 C C . VAL A 1 331 ? 24.650 -1.578 -27.282 1.00 61.00 331 VAL A C 1
ATOM 2600 O O . VAL A 1 331 ? 23.806 -1.573 -26.399 1.00 61.00 331 VAL A O 1
ATOM 2603 N N . ASP A 1 332 ? 25.375 -0.501 -27.582 1.00 56.38 332 ASP A N 1
ATOM 2604 C CA . ASP A 1 332 ? 25.281 0.778 -26.895 1.00 56.38 332 ASP A CA 1
ATOM 2605 C C . ASP A 1 332 ? 25.581 1.883 -27.917 1.00 56.38 332 ASP A C 1
ATOM 2607 O O . ASP A 1 332 ? 26.737 2.206 -28.217 1.00 56.38 332 ASP A O 1
ATOM 2611 N N . ALA A 1 333 ? 24.538 2.388 -28.569 1.00 50.78 333 ALA A N 1
ATOM 2612 C CA . ALA A 1 333 ? 24.609 3.605 -29.361 1.00 50.78 333 ALA A CA 1
ATOM 2613 C C . ALA A 1 333 ? 23.499 4.547 -28.895 1.00 50.78 333 ALA A C 1
ATOM 2615 O O . ALA A 1 333 ? 22.369 4.469 -29.361 1.00 50.78 333 ALA A O 1
ATOM 2616 N N . ALA A 1 334 ? 23.905 5.473 -28.021 1.00 52.28 334 ALA A N 1
ATOM 2617 C CA . ALA A 1 334 ? 23.273 6.754 -27.703 1.00 52.28 334 ALA A CA 1
ATOM 2618 C C . ALA A 1 334 ? 22.393 6.837 -26.444 1.00 52.28 334 ALA A C 1
ATOM 2620 O O . ALA A 1 334 ? 21.190 6.613 -26.480 1.00 52.28 334 ALA A O 1
ATOM 2621 N N . ARG A 1 335 ? 22.976 7.401 -25.374 1.00 50.25 335 ARG A N 1
ATOM 2622 C CA . ARG A 1 335 ? 22.247 8.299 -24.449 1.00 50.25 335 ARG A CA 1
ATOM 2623 C C . ARG A 1 335 ? 22.969 9.610 -24.127 1.00 50.25 335 ARG A C 1
ATOM 2625 O O . ARG A 1 335 ? 22.530 10.350 -23.255 1.00 50.25 335 ARG A O 1
ATOM 2632 N N . SER A 1 336 ? 24.063 9.938 -24.814 1.00 47.25 336 SER A N 1
ATOM 2633 C CA . SER A 1 336 ? 24.707 11.247 -24.660 1.00 47.25 336 SER A CA 1
ATOM 2634 C C . SER A 1 336 ? 24.827 11.939 -26.015 1.00 47.25 336 SER A C 1
ATOM 2636 O O . SER A 1 336 ? 25.171 11.305 -27.018 1.00 47.25 336 SER A O 1
ATOM 2638 N N . GLU A 1 337 ? 24.523 13.240 -26.058 1.00 50.34 337 GLU A N 1
ATOM 2639 C CA . GLU A 1 337 ? 24.674 14.055 -27.271 1.00 50.34 337 GLU A CA 1
ATOM 2640 C C . GLU A 1 337 ? 26.120 14.017 -27.791 1.00 50.34 337 GLU A C 1
ATOM 2642 O O . GLU A 1 337 ? 26.349 14.122 -28.994 1.00 50.34 337 GLU A O 1
ATOM 2647 N N . GLU A 1 338 ? 27.106 13.796 -26.913 1.00 52.16 338 GLU A N 1
ATOM 2648 C CA . GLU A 1 338 ? 28.506 13.636 -27.304 1.00 52.16 338 GLU A CA 1
ATOM 2649 C C . GLU A 1 338 ? 28.783 12.319 -28.044 1.00 52.16 338 GLU A C 1
ATOM 2651 O O . GLU A 1 338 ? 29.634 12.299 -28.932 1.00 52.16 338 GLU A O 1
ATOM 2656 N N . ALA A 1 339 ? 28.074 11.233 -27.717 1.00 42.84 339 ALA A N 1
ATOM 2657 C CA . ALA A 1 339 ? 28.207 9.944 -28.403 1.00 42.84 339 ALA A CA 1
ATOM 2658 C C . ALA A 1 339 ? 27.565 9.951 -29.803 1.00 42.84 339 ALA A C 1
ATOM 2660 O O . ALA A 1 339 ? 28.027 9.246 -30.695 1.00 42.84 339 ALA A O 1
ATOM 2661 N N . LEU A 1 340 ? 26.540 10.785 -30.010 1.00 44.84 340 LEU A N 1
ATOM 2662 C CA . LEU A 1 340 ? 25.865 10.990 -31.300 1.00 44.84 340 LEU A CA 1
ATOM 2663 C C . LEU A 1 340 ? 26.600 11.967 -32.239 1.00 44.84 340 LEU A C 1
ATOM 2665 O O . LEU A 1 340 ? 26.235 12.086 -33.407 1.00 44.84 340 LEU A O 1
ATOM 2669 N N . ALA A 1 341 ? 27.604 12.695 -31.740 1.00 47.81 341 ALA A N 1
ATOM 2670 C CA . ALA A 1 341 ? 28.299 13.754 -32.476 1.00 47.81 341 ALA A CA 1
ATOM 2671 C C . ALA A 1 341 ? 29.585 13.303 -33.202 1.00 47.81 341 ALA A C 1
ATOM 2673 O O . ALA A 1 341 ? 30.300 14.160 -33.736 1.00 47.81 341 ALA A O 1
ATOM 2674 N N . VAL A 1 342 ? 29.905 12.003 -33.207 1.00 42.50 342 VAL A N 1
ATOM 2675 C CA . VAL A 1 342 ? 31.132 11.444 -33.813 1.00 42.50 342 VAL A CA 1
ATOM 2676 C C . VAL A 1 342 ? 30.881 10.872 -35.201 1.00 42.50 342 VAL A C 1
ATOM 2678 O O . VAL A 1 342 ? 29.935 10.071 -35.349 1.00 42.50 342 VAL A O 1
#

Secondary structure (DSSP, 8-state):
--------------PPPPB--S-S-GGG----------SSSSSS-HHHHHHT-SPEEEE-TT-PEEEEPPP-TT-TTGGG--SSSSS--HHHHHHTTS-GGGGSTT-----SSEEPTTS-EE---TT-SSSS-SSS-HHHHHHHHHHTT-EETTTTEE--SS--TT-TTGGG--SS-----SS-SS---TTTS--HHHHHTTT--TT--HHHH-BSEE--SS---S--STTB----TTT-S--GGGTTB-SSS-TT--SSSEE-S--TTSS----EEE-SS-EEE-TT----SS-HHHHHHHT--TTBTTGGG--SS-----SS-SS---S---SSTTTTT-